Protein AF-A0A349B5B2-F1 (afdb_monomer_lite)

Radius of gyration: 25.9 Å; chains: 1; bounding box: 56×64×66 Å

Foldseek 3Di:
DQDCLQVVQLVVLCVVVPDDDDDPHPPDDLVRQVVVCVVVVNQAAEDEDADLVVLVVVLVSLLVCVVVVNQQHAYEYEYDNDDLLCFQPVSLVRHPHQTHYDDHSVSVNVVVVVSVCCVVVVDPDDPCHRNHRPDPPPPHPPPPPPPPVVVVPPQPFDLAQPVADDDDFDDDPDADKDKDWQDQLVVCLVVDPLCCCVCPSVNDDFDFAQDPPRDHTHTHDPVRSSVVCVVVVVVVSVVCRVVVVDIDMDMDGKFFWADDRLKIFTAPHFVNPHTPDIGGWDFDSDPSRDGPRNNGHHPDPDTGGID

Sequence (307 aa):
DVHDIGKNLVDIILTNNGYEVHNLGIKVPVSDMIAKAQEIGAHAIGMSGLLVKSTLIMRDNLEELNQRELSDLPVILGGAALTRSYVERDLREVYDGRLFYGRDAFEGLRTMDRLRAVRAGEEADDPDWGTVPSESTVRARAGIAERDTSADADLELPDRSPEVTDVDVPTPPFWGSQVVKGIAIDDIAGYINETALFRNQWQFRPETRPGAGGADGTKETDAEFKDRIRPQLRSQLAEAKAAGLLQPAVVYGYFPANKDGDALVIWTDETATEERVRFPFPRQREAPFLCVADFFRPVGPTPAETV

pLDDT: mean 87.45, std 13.73, range [37.44, 98.06]

Structure (mmCIF, N/CA/C/O backbone):
data_AF-A0A349B5B2-F1
#
_entry.id   AF-A0A349B5B2-F1
#
loop_
_atom_site.group_PDB
_atom_site.id
_atom_site.type_symbol
_atom_site.label_atom_id
_atom_site.label_alt_id
_atom_site.label_comp_id
_atom_site.label_asym_id
_atom_site.label_entity_id
_atom_site.label_seq_id
_atom_site.pdbx_PDB_ins_code
_atom_site.Cartn_x
_atom_site.Cartn_y
_atom_site.Cartn_z
_atom_site.occupancy
_atom_site.B_iso_or_equiv
_atom_site.auth_seq_id
_atom_site.auth_comp_id
_atom_site.auth_asym_id
_atom_site.auth_atom_id
_atom_site.pdbx_PDB_model_num
ATOM 1 N N . ASP A 1 1 ? -0.899 -8.004 -5.020 1.00 82.31 1 ASP A N 1
ATOM 2 C CA . ASP A 1 1 ? -1.642 -6.827 -4.511 1.00 82.31 1 ASP A CA 1
ATOM 3 C C . ASP A 1 1 ? -2.918 -6.610 -5.336 1.00 82.31 1 ASP A C 1
ATOM 5 O O . ASP A 1 1 ? -3.013 -7.210 -6.402 1.00 82.31 1 ASP A O 1
ATOM 9 N N . VAL A 1 2 ? -3.895 -5.835 -4.847 1.00 82.69 2 VAL A N 1
ATOM 10 C CA . VAL A 1 2 ? -5.139 -5.480 -5.582 1.00 82.69 2 VAL A CA 1
ATOM 11 C C . VAL A 1 2 ? -5.058 -4.143 -6.308 1.00 82.69 2 VAL A C 1
ATOM 13 O O . VAL A 1 2 ? -5.931 -3.825 -7.104 1.00 82.69 2 VAL A O 1
ATOM 16 N N . HIS A 1 3 ? -4.032 -3.354 -6.015 1.00 84.00 3 HIS A N 1
ATOM 17 C CA . HIS A 1 3 ? -3.864 -2.022 -6.572 1.00 84.00 3 HIS A CA 1
ATOM 18 C C . HIS A 1 3 ? -3.044 -2.081 -7.859 1.00 84.00 3 HIS A C 1
ATOM 20 O O . HIS A 1 3 ? -2.012 -2.750 -7.904 1.00 84.00 3 HIS A O 1
ATOM 26 N N . ASP A 1 4 ? -3.478 -1.355 -8.887 1.00 87.44 4 ASP A N 1
ATOM 27 C CA . ASP A 1 4 ? -2.868 -1.405 -10.218 1.00 87.44 4 ASP A CA 1
ATOM 28 C C . ASP A 1 4 ? -2.704 -0.050 -10.913 1.00 87.44 4 ASP A C 1
ATOM 30 O O . ASP A 1 4 ? -2.123 -0.017 -11.992 1.00 87.44 4 ASP A O 1
ATOM 34 N N . ILE A 1 5 ? -3.126 1.065 -10.306 1.00 86.50 5 ILE A N 1
ATOM 35 C CA . ILE A 1 5 ? -3.020 2.405 -10.918 1.00 86.50 5 ILE A CA 1
ATOM 36 C C . ILE A 1 5 ? -1.584 2.687 -11.386 1.00 86.50 5 ILE A C 1
ATOM 38 O O . ILE A 1 5 ? -1.357 3.028 -12.545 1.00 86.50 5 ILE A O 1
ATOM 42 N N . GLY A 1 6 ? -0.599 2.485 -10.503 1.00 86.56 6 GLY A N 1
ATOM 43 C CA . GLY A 1 6 ? 0.813 2.681 -10.841 1.00 86.56 6 GLY A CA 1
ATOM 44 C C . GLY A 1 6 ? 1.307 1.712 -11.919 1.00 86.56 6 GLY A C 1
ATOM 45 O O . GLY A 1 6 ? 2.010 2.125 -12.834 1.00 86.56 6 GLY A O 1
ATOM 46 N N . LYS A 1 7 ? 0.890 0.441 -11.856 1.00 91.56 7 LYS A N 1
ATOM 47 C CA . LYS A 1 7 ? 1.236 -0.587 -12.850 1.00 91.56 7 LYS A CA 1
ATOM 48 C C . LYS A 1 7 ? 0.684 -0.241 -14.236 1.00 91.56 7 LYS A C 1
ATOM 50 O O . LYS A 1 7 ? 1.407 -0.359 -15.215 1.00 91.56 7 LYS A O 1
ATOM 55 N N . ASN A 1 8 ? -0.563 0.215 -14.317 1.00 89.69 8 ASN A N 1
ATOM 56 C CA . ASN A 1 8 ? -1.201 0.575 -15.583 1.00 89.69 8 ASN A CA 1
ATOM 57 C C . ASN A 1 8 ? -0.568 1.839 -16.183 1.00 89.69 8 ASN A C 1
ATOM 59 O O . ASN A 1 8 ? -0.438 1.940 -17.398 1.00 89.69 8 ASN A O 1
ATOM 63 N N . LEU A 1 9 ? -0.102 2.778 -15.352 1.00 91.00 9 LEU A N 1
ATOM 64 C CA . LEU A 1 9 ? 0.692 3.906 -15.841 1.00 91.00 9 LEU A CA 1
ATOM 65 C C . LEU A 1 9 ? 2.031 3.440 -16.438 1.00 91.00 9 LEU A C 1
ATOM 67 O O . LEU A 1 9 ? 2.406 3.910 -17.506 1.00 91.00 9 LEU A O 1
ATOM 71 N N . VAL A 1 10 ? 2.737 2.515 -15.778 1.00 93.38 10 VAL A N 1
ATOM 72 C CA . VAL A 1 10 ? 3.986 1.931 -16.306 1.00 93.38 10 VAL A CA 1
ATOM 73 C C . VAL A 1 10 ? 3.739 1.221 -17.636 1.00 93.38 10 VAL A C 1
ATOM 75 O O . VAL A 1 10 ? 4.485 1.448 -18.581 1.00 93.38 10 VAL A O 1
ATOM 78 N N . ASP A 1 11 ? 2.676 0.423 -17.721 1.00 94.62 11 ASP A N 1
ATOM 79 C CA . ASP A 1 11 ? 2.243 -0.264 -18.941 1.00 94.62 11 ASP A CA 1
ATOM 80 C C . ASP A 1 11 ? 2.037 0.719 -20.106 1.00 94.62 11 ASP A C 1
ATOM 82 O O . ASP A 1 11 ? 2.694 0.602 -21.140 1.00 94.62 11 ASP A O 1
ATOM 86 N N . ILE A 1 12 ? 1.230 1.768 -19.906 1.00 92.00 12 ILE A N 1
ATOM 87 C CA . ILE A 1 12 ? 0.987 2.801 -20.927 1.00 92.00 12 ILE A CA 1
ATOM 88 C C . ILE A 1 12 ? 2.296 3.470 -21.367 1.00 92.00 12 ILE A C 1
ATOM 90 O O . ILE A 1 12 ? 2.511 3.693 -22.558 1.00 92.00 12 ILE A O 1
ATOM 94 N N . ILE A 1 13 ? 3.175 3.808 -20.419 1.00 92.62 13 ILE A N 1
ATOM 95 C CA . ILE A 1 13 ? 4.443 4.476 -20.724 1.00 92.62 13 ILE A CA 1
ATOM 96 C C . ILE A 1 13 ? 5.376 3.556 -21.515 1.00 92.62 13 ILE A C 1
ATOM 98 O O . ILE A 1 13 ? 5.912 3.994 -22.530 1.00 92.62 13 ILE A O 1
ATOM 102 N N . LEU A 1 14 ? 5.559 2.302 -21.103 1.00 95.50 14 LEU A N 1
ATOM 103 C CA . LEU A 1 14 ? 6.416 1.349 -21.811 1.00 95.50 14 LEU A CA 1
ATOM 104 C C . LEU A 1 14 ? 5.862 1.032 -23.207 1.00 95.50 14 LEU A C 1
ATOM 106 O O . LEU A 1 14 ? 6.598 1.125 -24.188 1.00 95.50 14 LEU A O 1
ATOM 110 N N . THR A 1 15 ? 4.561 0.764 -23.319 1.00 95.00 15 THR A N 1
ATOM 111 C CA . THR A 1 15 ? 3.905 0.483 -24.605 1.00 95.00 15 THR A CA 1
ATOM 112 C C . THR A 1 15 ? 4.056 1.652 -25.584 1.00 95.00 15 THR A C 1
ATOM 114 O O . THR A 1 15 ? 4.424 1.455 -26.743 1.00 95.00 15 THR A O 1
ATOM 117 N N . ASN A 1 16 ? 3.886 2.895 -25.119 1.00 94.19 16 ASN A N 1
ATOM 118 C CA . ASN A 1 16 ? 4.090 4.088 -25.952 1.00 94.19 16 ASN A CA 1
ATOM 119 C C . ASN A 1 16 ? 5.549 4.296 -26.396 1.00 94.19 16 ASN A C 1
ATOM 121 O O . ASN A 1 16 ? 5.786 5.023 -27.359 1.00 94.19 16 ASN A O 1
ATOM 125 N N . ASN A 1 17 ? 6.516 3.677 -25.716 1.00 95.38 17 ASN A N 1
ATOM 126 C CA . ASN A 1 17 ? 7.938 3.735 -26.062 1.00 95.38 17 ASN A CA 1
ATOM 127 C C . ASN A 1 17 ? 8.419 2.476 -26.809 1.00 95.38 17 ASN A C 1
ATOM 129 O O . ASN A 1 17 ? 9.618 2.244 -26.923 1.00 95.38 17 ASN A O 1
ATOM 133 N N . GLY A 1 18 ? 7.495 1.683 -27.364 1.00 94.50 18 GLY A N 1
ATOM 134 C CA . GLY A 1 18 ? 7.821 0.573 -28.263 1.00 94.50 18 GLY A CA 1
ATOM 135 C C . GLY A 1 18 ? 8.134 -0.753 -27.569 1.00 94.50 18 GLY A C 1
ATOM 136 O O . GLY A 1 18 ? 8.628 -1.668 -28.227 1.00 94.50 18 GLY A O 1
ATOM 137 N N . TYR A 1 19 ? 7.841 -0.878 -26.273 1.00 97.38 19 TYR A N 1
ATOM 138 C CA . TYR A 1 19 ? 7.900 -2.157 -25.567 1.00 97.38 19 TYR A CA 1
ATOM 139 C C . TYR A 1 19 ? 6.595 -2.936 -25.735 1.00 97.38 19 TYR A C 1
ATOM 141 O O . TYR A 1 19 ? 5.509 -2.362 -25.723 1.00 97.38 19 TYR A O 1
ATOM 149 N N . GLU A 1 20 ? 6.692 -4.259 -25.826 1.00 97.31 20 GLU A N 1
ATOM 150 C CA . GLU A 1 20 ? 5.538 -5.143 -25.675 1.00 97.31 20 GLU A CA 1
ATOM 151 C C . GLU A 1 20 ? 5.338 -5.452 -24.187 1.00 97.31 20 GLU A C 1
ATOM 153 O O . GLU A 1 20 ? 6.222 -6.012 -23.533 1.00 97.31 20 GLU A O 1
ATOM 158 N N . VAL A 1 21 ? 4.190 -5.053 -23.634 1.00 96.81 21 VAL A N 1
ATOM 159 C CA . VAL A 1 21 ? 3.869 -5.238 -22.215 1.00 96.81 21 VAL A CA 1
ATOM 160 C C . VAL A 1 21 ? 2.740 -6.252 -22.063 1.00 96.81 21 VAL A C 1
ATOM 162 O O . VAL A 1 21 ? 1.611 -6.026 -22.493 1.00 96.81 21 VAL A O 1
ATOM 165 N N . HIS A 1 22 ? 3.023 -7.363 -21.381 1.00 96.88 22 HIS A N 1
ATOM 166 C CA . HIS A 1 22 ? 2.006 -8.346 -21.005 1.00 96.88 22 HIS A CA 1
ATOM 167 C C . HIS A 1 22 ? 1.537 -8.103 -19.572 1.00 96.88 22 HIS A C 1
ATOM 169 O O . HIS A 1 22 ? 2.124 -8.581 -18.601 1.00 96.88 22 HIS A O 1
ATOM 175 N N . ASN A 1 23 ? 0.454 -7.344 -19.436 1.00 95.38 23 ASN A N 1
ATOM 176 C CA . ASN A 1 23 ? -0.124 -7.013 -18.143 1.00 95.38 23 ASN A CA 1
ATOM 177 C C . ASN A 1 23 ? -0.975 -8.175 -17.596 1.00 95.38 23 ASN A C 1
ATOM 179 O O . ASN A 1 23 ? -2.090 -8.417 -18.052 1.00 95.38 23 ASN A O 1
ATOM 183 N N . LEU A 1 24 ? -0.457 -8.876 -16.583 1.00 94.81 24 LEU A N 1
ATOM 184 C CA . LEU A 1 24 ? -1.118 -10.030 -15.955 1.00 94.81 24 LEU A CA 1
ATOM 185 C C . LEU A 1 24 ? -2.239 -9.663 -14.964 1.00 94.81 24 LEU A C 1
ATOM 187 O O . LEU A 1 24 ? -2.899 -10.545 -14.419 1.00 94.81 24 LEU A O 1
ATOM 191 N N . GLY A 1 25 ? -2.476 -8.371 -14.722 1.00 92.69 25 GLY A N 1
ATOM 192 C CA . GLY A 1 25 ? -3.516 -7.900 -13.809 1.00 92.69 25 GLY A CA 1
ATOM 193 C C . GLY A 1 25 ? -3.073 -7.836 -12.344 1.00 92.69 25 GLY A C 1
ATOM 194 O O . GLY A 1 25 ? -1.944 -7.455 -12.033 1.00 92.69 25 GLY A O 1
ATOM 195 N N . ILE A 1 26 ? -4.000 -8.125 -11.430 1.00 92.88 26 ILE A N 1
ATOM 196 C CA . ILE A 1 26 ? -3.819 -8.025 -9.973 1.00 92.88 26 ILE A CA 1
ATOM 197 C C . ILE A 1 26 ? -3.933 -9.397 -9.318 1.00 92.88 26 ILE A C 1
ATOM 199 O O . ILE A 1 26 ? -4.539 -10.303 -9.878 1.00 92.88 26 ILE A O 1
ATOM 203 N N . LYS A 1 27 ? -3.398 -9.539 -8.098 1.00 90.25 27 LYS A N 1
ATOM 204 C CA . LYS A 1 27 ? -3.404 -10.811 -7.344 1.00 90.25 27 LYS A CA 1
ATOM 205 C C . LYS A 1 27 ? -2.868 -12.007 -8.156 1.00 90.25 27 LYS A C 1
ATOM 207 O O . LYS A 1 27 ? -3.386 -13.111 -8.043 1.00 90.25 27 LYS A O 1
ATOM 212 N N . VAL A 1 28 ? -1.821 -11.776 -8.944 1.00 92.75 28 VAL A N 1
ATOM 213 C CA . VAL A 1 28 ? -1.199 -12.804 -9.785 1.00 92.75 28 VAL A CA 1
ATOM 214 C C . VAL A 1 28 ? -0.217 -13.642 -8.950 1.00 92.75 28 VAL A C 1
ATOM 216 O O . VAL A 1 28 ? 0.666 -13.054 -8.317 1.00 92.75 28 VAL A O 1
ATOM 219 N N . PRO A 1 29 ? -0.353 -14.981 -8.915 1.00 93.50 29 PRO A N 1
ATOM 220 C CA . PRO A 1 29 ? 0.633 -15.878 -8.314 1.00 93.50 29 PRO A CA 1
ATOM 221 C C . PRO A 1 29 ? 1.975 -15.859 -9.056 1.00 93.50 29 PRO A C 1
ATOM 223 O O . PRO A 1 29 ? 2.023 -15.674 -10.272 1.00 93.50 29 PRO A O 1
ATOM 226 N N . VAL A 1 30 ? 3.075 -16.119 -8.346 1.00 94.75 30 VAL A N 1
ATOM 227 C CA . VAL A 1 30 ? 4.420 -16.159 -8.951 1.00 94.75 30 VAL A CA 1
ATOM 228 C C . VAL A 1 30 ? 4.578 -17.254 -9.999 1.00 94.75 30 VAL A C 1
ATOM 230 O O . VAL A 1 30 ? 5.201 -17.019 -11.031 1.00 94.75 30 VAL A O 1
ATOM 233 N N . SER A 1 31 ? 3.924 -18.403 -9.806 1.00 94.38 31 SER A N 1
ATOM 234 C CA . SER A 1 31 ? 3.881 -19.486 -10.793 1.00 94.38 31 SER A CA 1
ATOM 235 C C . SER A 1 31 ? 3.361 -19.018 -12.147 1.00 94.38 31 SER A C 1
ATOM 237 O O . SER A 1 31 ? 3.909 -19.403 -13.175 1.00 94.38 31 SER A O 1
ATOM 239 N N . ASP A 1 32 ? 2.334 -18.171 -12.142 1.00 95.81 32 ASP A N 1
ATOM 240 C CA . ASP A 1 32 ? 1.655 -17.709 -13.350 1.00 95.81 32 ASP A CA 1
ATOM 241 C C . ASP A 1 32 ? 2.483 -16.619 -14.035 1.00 95.81 32 ASP A C 1
ATOM 243 O O . ASP A 1 32 ? 2.589 -16.595 -15.261 1.00 95.81 32 ASP A O 1
ATOM 247 N N . MET A 1 33 ? 3.134 -15.758 -13.240 1.00 95.81 33 MET A N 1
ATOM 248 C CA . MET A 1 33 ? 4.103 -14.780 -13.742 1.00 95.81 33 MET A CA 1
ATOM 249 C C . MET A 1 33 ? 5.272 -15.475 -14.442 1.00 95.81 33 MET A C 1
ATOM 251 O O . MET A 1 33 ? 5.612 -15.112 -15.566 1.00 95.81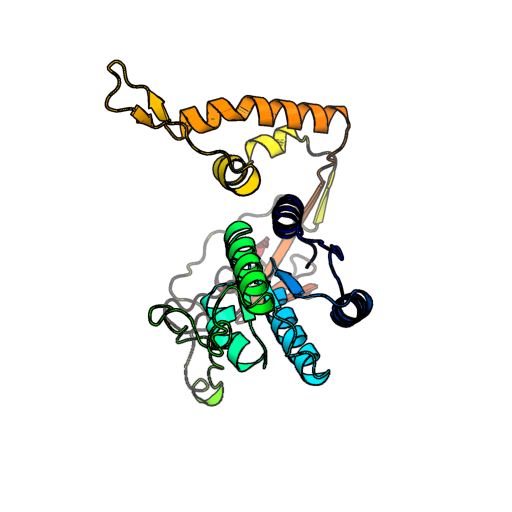 33 MET A O 1
ATOM 255 N N . ILE A 1 34 ? 5.839 -16.506 -13.810 1.00 96.06 34 ILE A N 1
ATOM 256 C CA . ILE A 1 34 ? 6.939 -17.304 -14.360 1.00 96.06 34 ILE A CA 1
ATOM 257 C C . ILE A 1 34 ? 6.497 -18.043 -15.620 1.00 96.06 34 ILE A C 1
ATOM 259 O O . ILE A 1 34 ? 7.162 -17.943 -16.649 1.00 96.06 34 ILE A O 1
ATOM 263 N N . ALA A 1 35 ? 5.362 -18.745 -15.560 1.00 96.25 35 ALA A N 1
ATOM 264 C CA . ALA A 1 35 ? 4.837 -19.487 -16.698 1.00 96.25 35 ALA A CA 1
ATOM 265 C C . ALA A 1 35 ? 4.630 -18.563 -17.900 1.00 96.25 35 ALA A C 1
ATOM 267 O O . ALA A 1 35 ? 5.065 -18.890 -19.004 1.00 96.25 35 ALA A O 1
ATOM 268 N N . LYS A 1 36 ? 4.045 -17.375 -17.681 1.00 97.31 36 LYS A N 1
ATOM 269 C CA . LYS A 1 36 ? 3.872 -16.412 -18.765 1.00 97.31 36 LYS A CA 1
ATOM 270 C C . LYS A 1 36 ? 5.204 -15.879 -19.274 1.00 97.31 36 LYS A C 1
ATOM 272 O O . LYS A 1 36 ? 5.375 -15.803 -20.485 1.00 97.31 36 LYS A O 1
ATOM 277 N N . ALA A 1 37 ? 6.132 -15.523 -18.385 1.00 97.06 37 ALA A N 1
ATOM 278 C CA . ALA A 1 37 ? 7.446 -15.008 -18.764 1.00 97.06 37 ALA A CA 1
ATOM 279 C C . ALA A 1 37 ? 8.215 -16.002 -19.648 1.00 97.06 37 ALA A C 1
ATOM 281 O O . ALA A 1 37 ? 8.811 -15.600 -20.644 1.00 97.06 37 ALA A O 1
ATOM 282 N N . GLN A 1 38 ? 8.144 -17.295 -19.331 1.00 96.06 38 GLN A N 1
ATOM 283 C CA . GLN A 1 38 ? 8.744 -18.357 -20.138 1.00 96.06 38 GLN A CA 1
ATOM 284 C C . GLN A 1 38 ? 8.008 -18.566 -21.468 1.00 96.06 38 GLN A C 1
ATOM 286 O O . GLN A 1 38 ? 8.660 -18.688 -22.502 1.00 96.06 38 GLN A O 1
ATOM 291 N N . GLU A 1 39 ? 6.669 -18.568 -21.461 1.00 97.06 39 GLU A N 1
ATOM 292 C CA . GLU A 1 39 ? 5.835 -18.725 -22.666 1.00 97.06 39 GLU A CA 1
ATOM 293 C C . GLU A 1 39 ? 6.173 -17.681 -23.740 1.00 97.06 39 GLU A C 1
ATOM 295 O O . GLU A 1 39 ? 6.274 -18.017 -24.919 1.00 97.06 39 GLU A O 1
ATOM 300 N N . ILE A 1 40 ? 6.356 -16.423 -23.334 1.00 96.31 40 ILE A N 1
ATOM 301 C CA . ILE A 1 40 ? 6.594 -15.299 -24.253 1.00 96.31 40 ILE A CA 1
ATOM 302 C C . ILE A 1 40 ? 8.080 -14.985 -24.463 1.00 96.31 40 ILE A C 1
ATOM 304 O O . ILE A 1 40 ? 8.404 -14.099 -25.249 1.00 96.31 40 ILE A O 1
ATOM 308 N N . GLY A 1 41 ? 8.986 -15.656 -23.743 1.00 95.94 41 GLY A N 1
ATOM 309 C CA . GLY A 1 41 ? 10.411 -15.314 -23.742 1.00 95.94 41 GLY A CA 1
ATOM 310 C C . GLY A 1 41 ? 10.677 -13.889 -23.243 1.00 95.94 41 GLY A C 1
ATOM 311 O O . GLY A 1 41 ? 11.398 -13.128 -23.889 1.00 95.94 41 GLY A O 1
ATOM 312 N N . ALA A 1 42 ? 10.059 -13.510 -22.120 1.00 96.81 42 ALA A N 1
ATOM 313 C CA . ALA A 1 42 ? 10.115 -12.157 -21.578 1.00 96.81 42 ALA A CA 1
ATOM 314 C C . ALA A 1 42 ? 11.556 -11.681 -21.349 1.00 96.81 42 ALA A C 1
ATOM 316 O O . ALA A 1 42 ? 12.428 -12.436 -20.930 1.00 96.81 42 ALA A O 1
ATOM 317 N N . HIS A 1 43 ? 11.795 -10.391 -21.585 1.00 96.56 43 HIS A N 1
ATOM 318 C CA . HIS A 1 43 ? 13.113 -9.775 -21.402 1.00 96.56 43 HIS A CA 1
ATOM 319 C C . HIS A 1 43 ? 13.332 -9.183 -20.008 1.00 96.56 43 HIS A C 1
ATOM 321 O O . HIS A 1 43 ? 14.467 -8.885 -19.654 1.00 96.56 43 HIS A O 1
ATOM 327 N N . ALA A 1 44 ? 12.256 -8.969 -19.256 1.00 97.19 44 ALA A N 1
ATOM 328 C CA . ALA A 1 44 ? 12.271 -8.504 -17.878 1.00 97.19 44 ALA A CA 1
ATOM 329 C C . ALA A 1 44 ? 10.922 -8.824 -17.220 1.00 97.19 44 ALA A C 1
ATOM 331 O O . ALA A 1 44 ? 9.902 -8.930 -17.907 1.00 97.19 44 ALA A O 1
ATOM 332 N N . ILE A 1 45 ? 10.906 -8.925 -15.891 1.00 97.69 45 ILE A N 1
ATOM 333 C CA . ILE A 1 45 ? 9.683 -9.062 -15.091 1.00 97.69 45 ILE A CA 1
ATOM 334 C C . ILE A 1 45 ? 9.492 -7.800 -14.246 1.00 97.69 45 ILE A C 1
ATOM 336 O O . ILE A 1 45 ? 10.380 -7.396 -13.499 1.00 97.69 45 ILE A O 1
ATOM 340 N N . GLY A 1 46 ? 8.312 -7.186 -14.336 1.00 96.62 46 GLY A N 1
ATOM 341 C CA . GLY A 1 46 ? 7.911 -6.067 -13.482 1.00 96.62 46 GLY A CA 1
ATOM 342 C C . GLY A 1 46 ? 6.928 -6.508 -12.398 1.00 96.62 46 GLY A C 1
ATOM 343 O O . GLY A 1 46 ? 5.915 -7.131 -12.710 1.00 96.62 46 GLY A O 1
ATOM 344 N N . MET A 1 47 ? 7.173 -6.143 -11.137 1.00 95.75 47 MET A N 1
ATOM 345 C CA . MET A 1 47 ? 6.239 -6.388 -10.028 1.00 95.75 47 MET A CA 1
ATOM 346 C C . MET A 1 47 ? 5.899 -5.094 -9.283 1.00 95.75 47 MET A C 1
ATOM 348 O O . MET A 1 47 ? 6.759 -4.247 -9.037 1.00 95.75 47 MET A O 1
ATOM 352 N N . SER A 1 48 ? 4.628 -4.950 -8.892 1.00 93.31 48 SER A N 1
ATOM 353 C CA . SER A 1 48 ? 4.119 -3.766 -8.190 1.00 93.31 48 SER A CA 1
ATOM 354 C C . SER A 1 48 ? 3.429 -4.115 -6.868 1.00 93.31 48 SER A C 1
ATOM 356 O O . SER A 1 48 ? 2.661 -5.077 -6.799 1.00 93.31 48 SER A O 1
ATOM 358 N N . GLY A 1 49 ? 3.700 -3.332 -5.817 1.00 90.00 49 GLY A N 1
ATOM 359 C CA . GLY A 1 49 ? 3.160 -3.537 -4.470 1.00 90.00 49 GLY A CA 1
ATOM 360 C C . GLY A 1 49 ? 2.797 -2.223 -3.775 1.00 90.00 49 GLY A C 1
ATOM 361 O O . GLY A 1 49 ? 3.578 -1.272 -3.768 1.00 90.00 49 GLY A O 1
ATOM 362 N N . LEU A 1 50 ? 1.604 -2.167 -3.178 1.00 87.62 50 LEU A N 1
ATOM 363 C CA . LEU A 1 50 ? 1.111 -1.027 -2.400 1.00 87.62 50 LEU A CA 1
ATOM 364 C C . LEU A 1 50 ? 1.158 -1.289 -0.891 1.00 87.62 50 LEU A C 1
ATOM 366 O O . LEU A 1 50 ? 1.424 -0.373 -0.118 1.00 87.62 50 LEU A O 1
ATOM 370 N N . LEU A 1 51 ? 0.885 -2.521 -0.462 1.00 86.94 51 LEU A N 1
ATOM 371 C CA . LEU A 1 51 ? 0.842 -2.877 0.956 1.00 86.94 51 LEU A CA 1
ATOM 372 C C . LEU A 1 51 ? 2.209 -3.336 1.467 1.00 86.94 51 LEU A C 1
ATOM 374 O O . LEU A 1 51 ? 2.940 -4.019 0.758 1.00 86.94 51 LEU A O 1
ATOM 378 N N . VAL A 1 52 ? 2.516 -3.057 2.737 1.00 83.12 52 VAL A N 1
ATOM 379 C CA . VAL A 1 52 ? 3.771 -3.509 3.372 1.00 83.12 52 VAL A CA 1
ATOM 380 C C . VAL A 1 52 ? 3.907 -5.035 3.324 1.00 83.12 52 VAL A C 1
ATOM 382 O O . VAL A 1 52 ? 4.977 -5.541 3.026 1.00 83.12 52 VAL A O 1
ATOM 385 N N . LYS A 1 53 ? 2.819 -5.801 3.500 1.00 83.19 53 LYS A N 1
ATOM 386 C CA . LYS A 1 53 ? 2.878 -7.268 3.336 1.00 83.19 53 LYS A CA 1
ATOM 387 C C . LYS A 1 53 ? 3.272 -7.706 1.919 1.00 83.19 53 LYS A C 1
ATOM 389 O O . LYS A 1 53 ? 3.840 -8.780 1.763 1.00 83.19 53 LYS A O 1
ATOM 394 N N . SER A 1 54 ? 2.999 -6.888 0.900 1.00 85.12 54 SER A N 1
ATOM 395 C CA . SER A 1 54 ? 3.378 -7.193 -0.483 1.00 85.12 54 SER A CA 1
ATOM 396 C C . SER A 1 54 ? 4.897 -7.188 -0.678 1.00 85.12 54 SER A C 1
ATOM 398 O O . SER A 1 54 ? 5.368 -7.845 -1.599 1.00 85.12 54 SER A O 1
ATOM 400 N N . THR A 1 55 ? 5.672 -6.507 0.176 1.00 87.88 55 THR A N 1
ATOM 401 C CA . THR A 1 55 ? 7.138 -6.482 0.056 1.00 87.88 55 THR A CA 1
ATOM 402 C C . THR A 1 55 ? 7.767 -7.824 0.428 1.00 87.88 55 THR A C 1
ATOM 404 O O . THR A 1 55 ? 8.700 -8.252 -0.241 1.00 87.88 55 THR A O 1
ATOM 407 N N . LEU A 1 56 ? 7.220 -8.521 1.432 1.00 88.81 56 LEU A N 1
ATOM 408 C CA . LEU A 1 56 ? 7.655 -9.876 1.795 1.00 88.81 56 LEU A CA 1
ATOM 409 C C . LEU A 1 56 ? 7.346 -10.870 0.675 1.00 88.81 56 LEU A C 1
ATOM 411 O O . LEU A 1 56 ? 8.221 -11.618 0.270 1.00 88.81 56 LEU A O 1
ATOM 415 N N . ILE A 1 57 ? 6.145 -10.791 0.094 1.00 91.00 57 ILE A N 1
ATOM 416 C CA . ILE A 1 57 ? 5.775 -11.630 -1.056 1.00 91.00 57 ILE A CA 1
ATOM 417 C C . ILE A 1 57 ? 6.729 -11.389 -2.234 1.00 91.00 57 ILE A C 1
ATOM 419 O O . ILE A 1 57 ? 7.088 -12.323 -2.935 1.00 91.00 57 ILE A O 1
ATOM 423 N N . MET A 1 58 ? 7.165 -10.147 -2.465 1.00 92.94 58 MET A N 1
ATOM 424 C CA . MET A 1 58 ? 8.147 -9.863 -3.516 1.00 92.94 58 MET A CA 1
ATOM 425 C C . MET A 1 58 ? 9.499 -10.513 -3.246 1.00 92.94 58 MET A C 1
ATOM 427 O O . MET A 1 58 ? 10.096 -11.005 -4.193 1.00 92.94 58 MET A O 1
ATOM 431 N N . ARG A 1 59 ? 9.964 -10.545 -1.992 1.00 94.62 59 ARG A N 1
ATOM 432 C CA . ARG A 1 59 ? 11.170 -11.297 -1.623 1.00 94.62 59 ARG A CA 1
ATOM 433 C C . ARG A 1 59 ? 10.994 -12.783 -1.933 1.00 94.62 59 ARG A C 1
ATOM 435 O O . ARG A 1 59 ? 11.814 -13.343 -2.647 1.00 94.62 59 ARG A O 1
ATOM 442 N N . ASP A 1 60 ? 9.897 -13.377 -1.473 1.00 95.19 60 ASP A N 1
ATOM 443 C CA . ASP A 1 60 ? 9.616 -14.799 -1.687 1.00 95.19 60 ASP A CA 1
ATOM 444 C C . ASP A 1 60 ? 9.505 -15.125 -3.199 1.00 95.19 60 ASP A C 1
ATOM 446 O O . ASP A 1 60 ? 9.949 -16.173 -3.659 1.00 95.19 60 ASP A O 1
ATOM 450 N N . ASN A 1 61 ? 8.991 -14.194 -4.016 1.00 96.69 61 ASN A N 1
ATOM 451 C CA . ASN A 1 61 ? 8.967 -14.342 -5.475 1.00 96.69 61 ASN A CA 1
ATOM 452 C C . ASN A 1 61 ? 10.372 -14.356 -6.103 1.00 96.69 61 ASN A C 1
ATOM 454 O O . ASN A 1 61 ? 10.574 -15.035 -7.107 1.00 96.69 61 ASN A O 1
ATOM 458 N N . LEU A 1 62 ? 11.319 -13.581 -5.564 1.00 97.62 62 LEU A N 1
ATOM 459 C CA . LEU A 1 62 ? 12.708 -13.576 -6.035 1.00 97.62 62 LEU A CA 1
ATOM 460 C C . LEU A 1 62 ? 13.405 -14.894 -5.683 1.00 97.62 62 LEU A C 1
ATOM 462 O O . LEU A 1 62 ? 14.094 -15.460 -6.528 1.00 97.62 62 LEU A O 1
ATOM 466 N N . GLU A 1 63 ? 13.174 -15.415 -4.476 1.00 97.06 63 GLU A N 1
ATOM 467 C CA . GLU A 1 63 ? 13.673 -16.733 -4.066 1.00 97.06 63 GLU A CA 1
ATOM 468 C C . GLU A 1 63 ? 13.132 -17.839 -4.980 1.00 97.06 63 GLU A C 1
ATOM 470 O O . GLU A 1 63 ? 13.887 -18.703 -5.417 1.00 97.06 63 GLU A O 1
ATOM 475 N N . GLU A 1 64 ? 11.844 -17.786 -5.328 1.00 96.50 64 GLU A N 1
ATOM 476 C CA . GLU A 1 64 ? 11.231 -18.728 -6.270 1.00 96.50 64 GLU A CA 1
ATOM 477 C C . GLU A 1 64 ? 11.865 -18.643 -7.670 1.00 96.50 64 GLU A C 1
ATOM 479 O O . GLU A 1 64 ? 12.077 -19.670 -8.315 1.00 96.50 64 GLU A O 1
ATOM 484 N N . LEU A 1 65 ? 12.199 -17.439 -8.153 1.00 97.50 65 LEU A N 1
ATOM 485 C CA . LEU A 1 65 ? 12.907 -17.272 -9.427 1.00 97.50 65 LEU A CA 1
ATOM 486 C C . LEU A 1 65 ? 14.302 -17.910 -9.382 1.00 97.50 65 LEU A C 1
ATOM 488 O O . LEU A 1 65 ? 14.657 -18.628 -10.318 1.00 97.50 65 LEU A O 1
ATOM 492 N N . ASN A 1 66 ? 15.059 -17.718 -8.298 1.00 97.12 66 ASN A N 1
ATOM 493 C CA . ASN A 1 66 ? 16.359 -18.375 -8.120 1.00 97.12 66 ASN A CA 1
ATOM 494 C C . ASN A 1 66 ? 16.221 -19.901 -8.067 1.00 97.12 66 ASN A C 1
ATOM 496 O O . ASN A 1 66 ? 16.960 -20.611 -8.742 1.00 97.12 66 ASN A O 1
ATOM 500 N N . GLN A 1 67 ? 15.244 -20.420 -7.311 1.00 96.12 67 GLN A N 1
ATOM 501 C CA . GLN A 1 67 ? 14.993 -21.863 -7.187 1.00 96.12 67 GLN A CA 1
ATOM 502 C C . GLN A 1 67 ? 14.674 -22.530 -8.529 1.00 96.12 67 GLN A C 1
ATOM 504 O O . GLN A 1 67 ? 14.918 -23.724 -8.699 1.00 96.12 67 GLN A O 1
ATOM 509 N N . ARG A 1 68 ? 14.132 -21.769 -9.484 1.00 94.94 68 ARG A N 1
ATOM 510 C CA . ARG A 1 68 ? 13.857 -22.230 -10.850 1.00 94.94 68 ARG A CA 1
ATOM 511 C C . ARG A 1 68 ? 14.962 -21.908 -11.852 1.00 94.94 68 ARG A C 1
ATOM 513 O O . ARG A 1 68 ? 14.739 -22.108 -13.043 1.00 94.94 68 ARG A O 1
ATOM 520 N N . GLU A 1 69 ? 16.108 -21.416 -11.385 1.00 96.25 69 GLU A N 1
ATOM 521 C CA . GLU A 1 69 ? 17.256 -21.043 -12.218 1.00 96.25 69 GLU A CA 1
ATOM 522 C C . GLU A 1 69 ? 16.894 -19.956 -13.252 1.00 96.25 69 GLU A C 1
ATOM 524 O O . GLU A 1 69 ? 17.343 -19.971 -14.394 1.00 96.25 69 GLU A O 1
ATOM 529 N N . LEU A 1 70 ? 16.037 -19.005 -12.856 1.00 95.62 70 LEU A N 1
ATOM 530 C CA . LEU A 1 70 ? 15.554 -17.904 -13.702 1.00 95.62 70 LEU A CA 1
ATOM 531 C C . LEU A 1 70 ? 16.200 -16.555 -13.371 1.00 95.62 70 LEU A C 1
ATOM 533 O O . LEU A 1 70 ? 15.679 -15.513 -13.770 1.00 95.62 70 LEU A O 1
ATOM 537 N N . SER A 1 71 ? 17.334 -16.561 -12.671 1.00 93.25 71 SER A N 1
ATOM 538 C CA . SER A 1 71 ? 18.072 -15.355 -12.279 1.00 93.25 71 SER A CA 1
ATOM 539 C C . SER A 1 71 ? 18.617 -14.548 -13.466 1.00 93.25 71 SER A C 1
ATOM 541 O O . SER A 1 71 ? 18.867 -13.351 -13.338 1.00 93.25 71 SER A O 1
ATOM 543 N N . ASP A 1 72 ? 18.703 -15.147 -14.656 1.00 93.06 72 ASP A N 1
ATOM 544 C CA . ASP A 1 72 ? 19.042 -14.433 -15.892 1.00 93.06 72 ASP A CA 1
ATOM 545 C C . ASP A 1 72 ? 17.993 -13.378 -16.288 1.00 93.06 72 ASP A C 1
ATOM 547 O O . ASP A 1 72 ? 18.293 -12.470 -17.067 1.00 93.06 72 ASP A O 1
ATOM 551 N N . LEU A 1 73 ? 16.758 -13.469 -15.773 1.00 96.12 73 LEU A N 1
ATOM 552 C CA . LEU A 1 73 ? 15.711 -12.485 -16.033 1.00 96.12 73 LEU A CA 1
ATOM 553 C C . LEU A 1 73 ? 15.905 -11.240 -15.154 1.00 96.12 73 LEU A C 1
ATOM 555 O O . LEU A 1 73 ? 15.814 -11.324 -13.930 1.00 96.12 73 LEU A O 1
ATOM 559 N N . PRO A 1 74 ? 16.085 -10.044 -15.733 1.00 97.00 74 PRO A N 1
ATOM 560 C CA . PRO A 1 74 ? 16.068 -8.811 -14.963 1.00 97.00 74 PRO A CA 1
ATOM 561 C C . PRO A 1 74 ? 14.701 -8.583 -14.310 1.00 97.00 74 PRO A C 1
ATOM 563 O O . PRO A 1 74 ? 13.657 -8.710 -14.959 1.00 97.00 74 PRO A O 1
ATOM 566 N N . VAL A 1 75 ? 14.702 -8.180 -13.041 1.00 98.06 75 VAL A N 1
ATOM 567 C CA . VAL A 1 75 ? 13.483 -7.873 -12.288 1.00 98.06 75 VAL A CA 1
ATOM 568 C C . VAL A 1 75 ? 13.437 -6.389 -11.932 1.00 98.06 75 VAL A C 1
ATOM 570 O O . VAL A 1 75 ? 14.403 -5.820 -11.425 1.00 98.06 75 VAL A O 1
ATOM 573 N N . ILE A 1 76 ? 12.289 -5.753 -12.169 1.00 97.62 76 ILE A N 1
ATOM 574 C CA . ILE A 1 76 ? 12.010 -4.370 -11.773 1.00 97.62 76 ILE A CA 1
ATOM 575 C C . ILE A 1 76 ? 10.905 -4.376 -10.715 1.00 97.62 76 ILE A C 1
ATOM 577 O O . ILE A 1 76 ? 9.771 -4.786 -10.968 1.00 97.62 76 ILE A O 1
ATOM 581 N N . LEU A 1 77 ? 11.232 -3.885 -9.524 1.00 96.75 77 LEU A N 1
ATOM 582 C CA . LEU A 1 77 ? 10.321 -3.777 -8.394 1.00 96.75 77 LEU A CA 1
ATOM 583 C C . LEU A 1 77 ? 9.903 -2.321 -8.168 1.00 96.75 77 LEU A C 1
ATOM 585 O O . LEU A 1 77 ? 10.747 -1.427 -8.082 1.00 96.75 77 LEU A O 1
ATOM 589 N N . GLY A 1 78 ? 8.602 -2.072 -8.018 1.00 93.62 78 GLY A N 1
ATOM 590 C CA . GLY A 1 78 ? 8.076 -0.734 -7.736 1.00 93.62 78 GLY A CA 1
ATOM 591 C C . GLY A 1 78 ? 6.749 -0.725 -6.976 1.00 93.62 78 GLY A C 1
ATOM 592 O O . GLY A 1 78 ? 6.189 -1.758 -6.612 1.00 93.62 78 GLY A O 1
ATOM 593 N N . GLY A 1 79 ? 6.208 0.470 -6.752 1.00 90.56 79 GLY A N 1
ATOM 594 C CA . GLY A 1 79 ? 4.969 0.681 -5.995 1.00 90.56 79 GLY A CA 1
ATOM 595 C C . GLY A 1 79 ? 5.205 1.269 -4.601 1.00 90.56 79 GLY A C 1
ATOM 596 O O . GLY A 1 79 ? 6.330 1.315 -4.113 1.00 90.56 79 GLY A O 1
ATOM 597 N N . ALA A 1 80 ? 4.139 1.777 -3.975 1.00 87.31 80 ALA A N 1
ATOM 598 C CA . ALA A 1 80 ? 4.256 2.675 -2.820 1.00 87.31 80 ALA A CA 1
ATOM 599 C C . ALA A 1 80 ? 4.837 2.026 -1.554 1.00 87.31 80 ALA A C 1
ATOM 601 O O . ALA A 1 80 ? 5.359 2.740 -0.702 1.00 87.31 80 ALA A O 1
ATOM 602 N N . ALA A 1 81 ? 4.744 0.699 -1.417 1.00 87.31 81 ALA A N 1
ATOM 603 C CA . ALA A 1 81 ? 5.341 -0.006 -0.283 1.00 87.31 81 ALA A CA 1
ATOM 604 C C . ALA A 1 81 ? 6.861 -0.161 -0.411 1.00 87.31 81 ALA A C 1
ATOM 606 O O . ALA A 1 81 ? 7.546 -0.371 0.591 1.00 87.31 81 ALA A O 1
ATOM 607 N N . LEU A 1 82 ? 7.386 -0.101 -1.637 1.00 90.56 82 LEU A N 1
ATOM 608 C CA . LEU A 1 82 ? 8.794 -0.332 -1.900 1.00 90.56 82 LEU A CA 1
ATOM 609 C C . LEU A 1 82 ? 9.606 0.948 -1.790 1.00 90.56 82 LEU A C 1
ATOM 611 O O . LEU A 1 82 ? 9.160 2.050 -2.095 1.00 90.56 82 LEU A O 1
ATOM 615 N N . THR A 1 83 ? 10.846 0.773 -1.354 1.00 90.38 83 THR A N 1
ATOM 616 C CA . THR A 1 83 ? 11.832 1.845 -1.267 1.00 90.38 83 THR A CA 1
ATOM 617 C C . THR A 1 83 ? 13.102 1.389 -1.960 1.00 90.38 83 THR A C 1
ATOM 619 O O . THR A 1 83 ? 13.407 0.195 -1.948 1.00 90.38 83 THR A O 1
ATOM 622 N N . ARG A 1 84 ? 13.881 2.336 -2.498 1.00 90.31 84 ARG A N 1
ATOM 623 C CA . ARG A 1 84 ? 15.180 2.031 -3.114 1.00 90.31 84 ARG A CA 1
ATOM 624 C C . ARG A 1 84 ? 16.081 1.231 -2.178 1.00 90.31 84 ARG A C 1
ATOM 626 O O . ARG A 1 84 ? 16.677 0.260 -2.608 1.00 90.31 84 ARG A O 1
ATOM 633 N N . SER A 1 85 ? 16.136 1.619 -0.901 1.00 88.94 85 SER A N 1
ATOM 634 C CA . SER A 1 85 ? 16.968 0.946 0.104 1.00 88.94 85 SER A CA 1
ATOM 635 C C . SER A 1 85 ? 16.595 -0.528 0.255 1.00 88.94 85 SER A C 1
ATOM 637 O O . SER A 1 85 ? 17.468 -1.377 0.152 1.00 88.94 85 SER A O 1
ATOM 639 N N . TYR A 1 86 ? 15.301 -0.829 0.387 1.00 90.69 86 TYR A N 1
ATOM 640 C CA . TYR A 1 86 ? 14.838 -2.210 0.516 1.00 90.69 86 TYR A CA 1
ATOM 641 C C . TYR A 1 86 ? 15.136 -3.052 -0.732 1.00 90.69 86 TYR A C 1
ATOM 643 O O . TYR A 1 86 ? 15.631 -4.166 -0.629 1.00 90.69 86 TYR A O 1
ATOM 651 N N . VAL A 1 87 ? 14.879 -2.511 -1.926 1.00 93.06 87 VAL A N 1
ATOM 652 C CA . VAL A 1 87 ? 15.104 -3.252 -3.176 1.00 93.06 87 VAL A CA 1
ATOM 653 C C . VAL A 1 87 ? 16.592 -3.423 -3.483 1.00 93.06 87 VAL A C 1
ATOM 655 O O . VAL A 1 87 ? 17.012 -4.507 -3.858 1.00 93.06 87 VAL A O 1
ATOM 658 N N . GLU A 1 88 ? 17.398 -2.372 -3.345 1.00 91.75 88 GLU A N 1
ATOM 659 C CA . GLU A 1 88 ? 18.799 -2.403 -3.774 1.00 91.75 88 GLU A CA 1
ATOM 660 C C . GLU A 1 88 ? 19.766 -2.963 -2.731 1.00 91.75 88 GLU A C 1
ATOM 662 O O . GLU A 1 88 ? 20.837 -3.411 -3.126 1.00 91.75 88 GLU A O 1
ATOM 667 N N . ARG A 1 89 ? 19.447 -2.905 -1.431 1.00 86.12 89 ARG A N 1
ATOM 668 C CA . ARG A 1 89 ? 20.288 -3.499 -0.379 1.00 86.12 89 ARG A CA 1
ATOM 669 C C . ARG A 1 89 ? 19.754 -4.866 0.015 1.00 86.12 89 ARG A C 1
ATOM 671 O O . ARG A 1 89 ? 20.402 -5.860 -0.267 1.00 86.12 89 ARG A O 1
ATOM 678 N N . ASP A 1 90 ? 18.553 -4.901 0.584 1.00 90.69 90 ASP A N 1
ATOM 679 C CA . ASP A 1 90 ? 18.037 -6.121 1.209 1.00 90.69 90 ASP A CA 1
ATOM 680 C C . ASP A 1 90 ? 17.701 -7.193 0.154 1.00 90.69 90 ASP A C 1
ATOM 682 O O . ASP A 1 90 ? 18.085 -8.347 0.287 1.00 90.69 90 ASP A O 1
ATOM 686 N N . LEU A 1 91 ? 17.016 -6.830 -0.937 1.00 94.44 91 LEU A N 1
ATOM 687 C CA . LEU A 1 91 ? 16.568 -7.821 -1.927 1.00 94.44 91 LEU A CA 1
ATOM 688 C C . LEU A 1 91 ? 17.633 -8.238 -2.952 1.00 94.44 91 LEU A C 1
ATOM 690 O O . LEU A 1 91 ? 17.475 -9.280 -3.586 1.00 94.44 91 LEU A O 1
ATOM 694 N N . ARG A 1 92 ? 18.720 -7.474 -3.110 1.00 94.06 92 ARG A N 1
ATOM 695 C CA . ARG A 1 92 ? 19.864 -7.896 -3.941 1.00 94.06 92 ARG A CA 1
ATOM 696 C C . ARG A 1 92 ? 20.729 -8.957 -3.274 1.00 94.06 92 ARG A C 1
ATOM 698 O O . ARG A 1 92 ? 21.425 -9.679 -3.967 1.00 94.06 92 ARG A O 1
ATOM 705 N N . GLU A 1 93 ? 20.658 -9.074 -1.951 1.00 92.50 93 GLU A N 1
ATOM 706 C CA . GLU A 1 93 ? 21.243 -10.205 -1.222 1.00 92.50 93 GLU A CA 1
ATOM 707 C C . GLU A 1 93 ? 20.421 -11.491 -1.404 1.00 92.50 93 GLU A C 1
ATOM 709 O O . GLU A 1 93 ? 20.902 -12.578 -1.100 1.00 92.50 93 GLU A O 1
ATOM 714 N N . VAL A 1 94 ? 19.183 -11.365 -1.895 1.00 94.88 94 VAL A N 1
ATOM 715 C CA . VAL A 1 94 ? 18.253 -12.480 -2.090 1.00 94.88 94 VAL A CA 1
ATOM 716 C C . VAL A 1 94 ? 18.219 -12.940 -3.542 1.00 94.88 94 VAL A C 1
ATOM 718 O O . VAL A 1 94 ? 18.224 -14.138 -3.778 1.00 94.88 94 VAL A O 1
ATOM 721 N N . TYR A 1 95 ? 18.146 -12.029 -4.517 1.00 97.38 95 TYR A N 1
ATOM 722 C CA . TYR A 1 95 ? 18.047 -12.385 -5.936 1.00 97.38 95 TYR A CA 1
ATOM 723 C C . TYR A 1 95 ? 19.420 -12.501 -6.598 1.00 97.38 95 TYR A C 1
ATOM 725 O O . TYR A 1 95 ? 20.197 -11.552 -6.544 1.00 97.38 95 TYR A O 1
ATOM 733 N N . ASP A 1 96 ? 19.679 -13.605 -7.303 1.00 95.62 96 ASP A N 1
ATOM 734 C CA . ASP A 1 96 ? 20.985 -13.842 -7.941 1.00 95.62 96 ASP A CA 1
ATOM 735 C C . ASP A 1 96 ? 21.167 -13.024 -9.238 1.00 95.62 96 ASP A C 1
ATOM 737 O O . ASP A 1 96 ? 22.270 -12.912 -9.775 1.00 95.62 96 ASP A O 1
ATOM 741 N N . GLY A 1 97 ? 20.072 -12.468 -9.763 1.00 94.88 97 GLY A N 1
ATOM 742 C CA . GLY A 1 97 ? 20.020 -11.721 -11.015 1.00 94.88 97 GLY A CA 1
ATOM 743 C C . GLY A 1 97 ? 20.050 -10.201 -10.868 1.00 94.88 97 GLY A C 1
ATOM 744 O O . GLY A 1 97 ? 20.182 -9.632 -9.784 1.00 94.88 97 GLY A O 1
ATOM 745 N N . ARG A 1 98 ? 19.843 -9.499 -11.989 1.00 96.50 98 ARG A N 1
ATOM 746 C CA . ARG A 1 98 ? 19.715 -8.032 -11.976 1.00 96.50 98 ARG A CA 1
ATOM 747 C C . ARG A 1 98 ? 18.385 -7.605 -11.369 1.00 96.50 98 ARG A C 1
ATOM 749 O O . ARG A 1 98 ? 17.324 -7.924 -11.903 1.00 96.50 98 ARG A O 1
ATOM 756 N N . LEU A 1 99 ? 18.454 -6.802 -10.311 1.00 97.44 99 LEU A N 1
ATOM 757 C CA . LEU A 1 99 ? 17.304 -6.252 -9.608 1.00 97.44 99 LEU A CA 1
ATOM 758 C C . LEU A 1 99 ? 17.329 -4.719 -9.604 1.00 97.44 99 LEU A C 1
ATOM 760 O O . LEU A 1 99 ? 18.299 -4.076 -9.182 1.00 97.44 99 LEU A O 1
ATOM 764 N N . PHE A 1 100 ? 16.221 -4.117 -10.026 1.00 96.38 100 PHE A N 1
ATOM 765 C CA . PHE A 1 100 ? 16.077 -2.669 -10.141 1.00 96.38 100 PHE A CA 1
ATOM 766 C C . PHE A 1 100 ? 14.888 -2.143 -9.346 1.00 96.38 100 PHE A C 1
ATOM 768 O O . PHE A 1 100 ? 13.817 -2.748 -9.317 1.00 96.38 100 PHE A O 1
ATOM 775 N N . TYR A 1 101 ? 15.061 -0.965 -8.748 1.00 95.62 101 TYR A N 1
ATOM 776 C CA . TYR A 1 101 ? 13.969 -0.208 -8.150 1.00 95.62 101 TYR A CA 1
ATOM 777 C C . TYR A 1 101 ? 13.406 0.802 -9.153 1.00 95.62 101 TYR A C 1
ATOM 779 O O . TYR A 1 101 ? 14.116 1.699 -9.600 1.00 95.62 101 TYR A O 1
ATOM 787 N N . GLY A 1 102 ? 12.117 0.690 -9.468 1.00 93.81 102 GLY A N 1
ATOM 788 C CA . GLY A 1 102 ? 11.388 1.681 -10.254 1.00 93.81 102 GLY A CA 1
ATOM 789 C C . GLY A 1 102 ? 10.613 2.632 -9.348 1.00 93.81 102 GLY A C 1
ATOM 790 O O . GLY A 1 102 ? 9.496 2.308 -8.937 1.00 93.81 102 GLY A O 1
ATOM 791 N N . ARG A 1 103 ? 11.164 3.820 -9.047 1.00 89.00 103 ARG A N 1
ATOM 792 C CA . ARG A 1 103 ? 10.455 4.840 -8.245 1.00 89.00 103 ARG A CA 1
ATOM 793 C C . ARG A 1 103 ? 9.189 5.341 -8.937 1.00 89.00 103 ARG A C 1
ATOM 795 O O . ARG A 1 103 ? 8.202 5.659 -8.279 1.00 89.00 103 ARG A O 1
ATOM 802 N N . ASP A 1 104 ? 9.254 5.467 -10.256 1.00 89.31 104 ASP A N 1
ATOM 803 C CA . ASP A 1 104 ? 8.193 5.962 -11.122 1.00 89.31 104 ASP A CA 1
ATOM 804 C C . ASP A 1 104 ? 8.308 5.319 -12.519 1.00 89.31 104 ASP A C 1
ATOM 806 O O . ASP A 1 104 ? 9.283 4.626 -12.823 1.00 89.31 104 ASP A O 1
ATOM 810 N N . ALA A 1 105 ? 7.300 5.527 -13.372 1.00 90.00 105 ALA A N 1
ATOM 811 C CA . ALA A 1 105 ? 7.257 4.922 -14.705 1.00 90.00 105 ALA A CA 1
ATOM 812 C C . ALA A 1 105 ? 8.417 5.358 -15.615 1.00 90.00 105 ALA A C 1
ATOM 814 O O . ALA A 1 105 ? 8.858 4.580 -16.457 1.00 90.00 105 ALA A O 1
ATOM 815 N N . PHE A 1 106 ? 8.943 6.572 -15.432 1.00 89.81 106 PHE A N 1
ATOM 816 C CA . PHE A 1 106 ? 10.056 7.072 -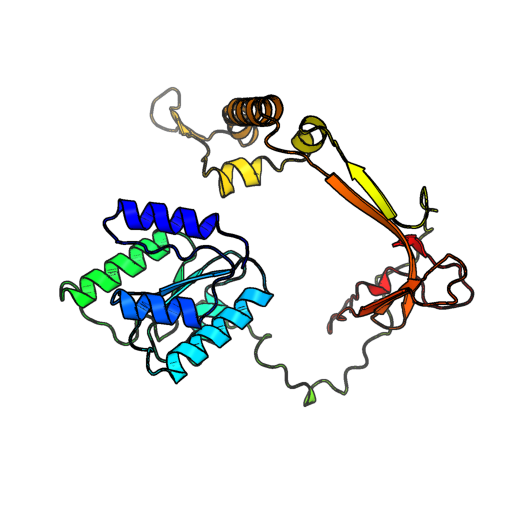16.236 1.00 89.81 106 PHE A CA 1
ATOM 817 C C . PHE A 1 106 ? 11.388 6.465 -15.813 1.00 89.81 106 PHE A C 1
ATOM 819 O O . PHE A 1 106 ? 12.247 6.235 -16.659 1.00 89.81 106 PHE A O 1
ATOM 826 N N . GLU A 1 107 ? 11.585 6.216 -14.520 1.00 92.00 107 GLU A N 1
ATOM 827 C CA . GLU A 1 107 ? 12.741 5.453 -14.061 1.00 92.00 107 GLU A CA 1
ATOM 828 C C . GLU A 1 107 ? 12.701 4.014 -14.587 1.00 92.00 107 GLU A C 1
ATOM 830 O O . GLU A 1 107 ? 13.695 3.558 -15.144 1.00 92.00 107 GLU A O 1
ATOM 835 N N . GLY A 1 108 ? 11.542 3.347 -14.513 1.00 93.62 108 GLY A N 1
ATOM 836 C CA . GLY A 1 108 ? 11.364 2.019 -15.109 1.00 93.62 108 GLY A CA 1
ATOM 837 C C . GLY A 1 108 ? 11.671 1.998 -16.612 1.00 93.62 108 GLY A C 1
ATOM 838 O O . GLY A 1 108 ? 12.389 1.115 -17.074 1.00 93.62 108 GLY A O 1
ATOM 839 N N . LEU A 1 109 ? 11.205 3.006 -17.360 1.00 95.06 109 LEU A N 1
ATOM 840 C CA . LEU A 1 109 ? 11.516 3.164 -18.784 1.00 95.06 109 LEU A CA 1
ATOM 841 C C . LEU A 1 109 ? 13.026 3.298 -19.036 1.00 95.06 109 LEU A C 1
ATOM 843 O O . LEU A 1 109 ? 13.564 2.573 -19.863 1.00 95.06 109 LEU A O 1
ATOM 847 N N . ARG A 1 110 ? 13.732 4.150 -18.280 1.00 94.75 110 ARG A N 1
ATOM 848 C CA . ARG A 1 110 ? 15.194 4.305 -18.419 1.00 94.75 110 ARG A CA 1
ATOM 849 C C . ARG A 1 110 ? 15.947 3.002 -18.151 1.00 94.75 110 ARG A C 1
ATOM 851 O O . ARG A 1 110 ? 16.924 2.712 -18.836 1.00 94.75 110 ARG A O 1
ATOM 858 N N . THR A 1 111 ? 15.508 2.222 -17.163 1.00 95.75 111 THR A N 1
ATOM 859 C CA . THR A 1 111 ? 16.077 0.896 -16.889 1.00 95.75 111 THR A CA 1
ATOM 860 C C . THR A 1 111 ? 15.869 -0.046 -18.072 1.00 95.75 111 THR A C 1
ATOM 862 O O . THR A 1 111 ? 16.815 -0.714 -18.484 1.00 95.75 111 THR A O 1
ATOM 865 N N . MET A 1 112 ? 14.664 -0.076 -18.646 1.00 97.25 112 MET A N 1
ATOM 866 C CA . MET A 1 112 ? 14.366 -0.899 -19.819 1.00 97.25 112 MET A CA 1
ATOM 867 C C . MET A 1 112 ? 15.180 -0.475 -21.049 1.00 97.25 112 MET A C 1
ATOM 869 O O . MET A 1 112 ? 15.738 -1.340 -21.724 1.00 97.25 112 MET A O 1
ATOM 873 N N . ASP A 1 113 ? 15.329 0.831 -21.293 1.00 96.69 113 ASP A N 1
ATOM 874 C CA . ASP A 1 113 ? 16.115 1.363 -22.416 1.00 96.69 113 ASP A CA 1
ATOM 875 C C . ASP A 1 113 ? 17.581 0.943 -22.319 1.00 96.69 113 ASP A C 1
ATOM 877 O O . ASP A 1 113 ? 18.180 0.515 -23.308 1.00 96.69 113 ASP A O 1
ATOM 881 N N . ARG A 1 114 ? 18.144 0.984 -21.108 1.00 95.62 114 ARG A N 1
ATOM 882 C CA . ARG A 1 114 ? 19.510 0.525 -20.857 1.00 95.62 114 ARG A CA 1
ATOM 883 C C . ARG A 1 114 ? 19.647 -0.992 -21.001 1.00 95.62 114 ARG A C 1
ATOM 885 O O . ARG A 1 114 ? 20.586 -1.449 -21.646 1.00 95.62 114 ARG A O 1
ATOM 892 N N . LEU A 1 115 ? 18.698 -1.783 -20.484 1.00 95.50 115 LEU A N 1
ATOM 893 C CA . LEU A 1 115 ? 18.674 -3.241 -20.694 1.00 95.50 115 LEU A CA 1
ATOM 894 C C . LEU A 1 115 ? 18.632 -3.593 -22.189 1.00 95.50 115 LEU A C 1
ATOM 896 O O . LEU A 1 115 ? 19.351 -4.488 -22.637 1.00 95.50 115 LEU A O 1
ATOM 900 N N . ARG A 1 116 ? 17.829 -2.864 -22.974 1.00 95.69 116 ARG A N 1
ATOM 901 C CA . ARG A 1 116 ? 17.778 -2.997 -24.435 1.00 95.69 116 ARG A CA 1
ATOM 902 C C . ARG A 1 116 ? 19.134 -2.674 -25.064 1.00 95.69 116 ARG A C 1
ATOM 904 O O . ARG A 1 116 ? 19.601 -3.460 -25.884 1.00 95.69 116 ARG A O 1
ATOM 911 N N . ALA A 1 117 ? 19.746 -1.543 -24.708 1.00 94.81 117 ALA A N 1
ATOM 912 C CA . ALA A 1 117 ? 21.018 -1.099 -25.282 1.00 94.81 117 ALA A CA 1
ATOM 913 C C . ALA A 1 117 ? 22.154 -2.098 -25.005 1.00 94.81 117 ALA A C 1
ATOM 915 O O . ALA A 1 117 ? 22.879 -2.476 -25.925 1.00 94.81 117 ALA A O 1
ATOM 916 N N . VAL A 1 118 ? 22.244 -2.602 -23.770 1.00 94.06 118 VAL A N 1
ATOM 917 C CA . VAL A 1 118 ? 23.184 -3.663 -23.377 1.00 94.06 118 VAL A CA 1
ATOM 918 C C . VAL A 1 118 ? 22.960 -4.927 -24.211 1.00 94.06 118 VAL A C 1
ATOM 920 O O . VAL A 1 118 ? 23.894 -5.452 -24.812 1.00 94.06 118 VAL A O 1
ATOM 923 N N . ARG A 1 119 ? 21.709 -5.391 -24.329 1.00 90.94 119 ARG A N 1
ATOM 924 C CA . ARG A 1 119 ? 21.373 -6.591 -25.115 1.00 90.94 119 ARG A CA 1
ATOM 925 C C . ARG A 1 119 ? 21.673 -6.430 -26.608 1.00 90.94 119 ARG A C 1
ATOM 927 O O . ARG A 1 119 ? 22.019 -7.406 -27.269 1.00 90.94 119 ARG A O 1
ATOM 934 N N . ALA A 1 120 ? 21.529 -5.221 -27.144 1.00 93.12 120 ALA A N 1
ATOM 935 C CA . ALA A 1 120 ? 21.852 -4.895 -28.530 1.00 93.12 120 ALA A CA 1
ATOM 936 C C . ALA A 1 120 ? 23.363 -4.698 -28.775 1.00 93.12 120 ALA A C 1
ATOM 938 O O . ALA A 1 120 ? 23.773 -4.563 -29.927 1.00 93.12 120 ALA A O 1
ATOM 939 N N . GLY A 1 121 ? 24.190 -4.674 -27.721 1.00 92.81 121 GLY A N 1
ATOM 940 C CA . GLY A 1 121 ? 25.616 -4.349 -27.805 1.00 92.81 121 GLY A CA 1
ATOM 941 C C . GLY A 1 121 ? 25.897 -2.870 -28.098 1.00 92.81 121 GLY A C 1
ATOM 942 O O . GLY A 1 121 ? 27.006 -2.523 -28.496 1.00 92.81 121 GLY A O 1
ATOM 943 N N . GLU A 1 122 ? 24.893 -2.003 -27.932 1.00 93.31 122 GLU A N 1
ATOM 944 C CA . GLU A 1 122 ? 24.998 -0.546 -28.090 1.00 93.31 122 GLU A CA 1
ATOM 945 C C . GLU A 1 122 ? 25.659 0.104 -26.858 1.00 93.31 122 GLU A C 1
ATOM 947 O O . GLU A 1 122 ? 26.267 1.169 -26.965 1.00 93.31 122 GLU A O 1
ATOM 952 N N . GLU A 1 123 ? 25.571 -0.552 -25.697 1.00 92.50 123 GLU A N 1
ATOM 953 C CA . GLU A 1 123 ? 26.187 -0.136 -24.437 1.00 92.50 123 GLU A CA 1
ATOM 954 C C . GLU A 1 123 ? 27.016 -1.283 -23.839 1.00 92.50 123 GLU A C 1
ATOM 956 O O . GLU A 1 123 ? 26.691 -2.457 -24.019 1.00 92.50 123 GLU A O 1
ATOM 961 N N . ALA A 1 124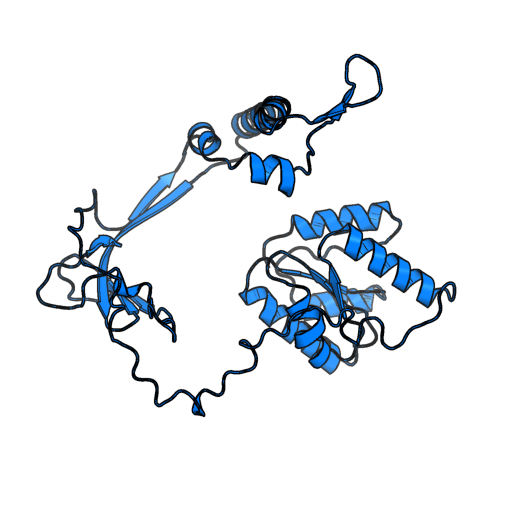 ? 28.103 -0.944 -23.138 1.00 89.56 124 ALA A N 1
ATOM 962 C CA . ALA A 1 124 ? 28.927 -1.931 -22.450 1.00 89.56 124 ALA A CA 1
ATOM 963 C C . ALA A 1 124 ? 28.137 -2.591 -21.315 1.00 89.56 124 ALA A C 1
ATOM 965 O O . ALA A 1 124 ? 27.479 -1.907 -20.528 1.00 89.56 124 ALA A O 1
ATOM 966 N N . ASP A 1 125 ? 28.236 -3.916 -21.226 1.00 92.12 125 ASP A N 1
ATOM 967 C CA . ASP A 1 125 ? 27.567 -4.648 -20.166 1.00 92.12 125 ASP A CA 1
ATOM 968 C C . ASP A 1 125 ? 28.349 -4.546 -18.851 1.00 92.12 125 ASP A C 1
ATOM 970 O O . ASP A 1 125 ? 29.445 -5.092 -18.719 1.00 92.12 125 ASP A O 1
ATOM 974 N N . ASP A 1 126 ? 27.787 -3.810 -17.897 1.00 91.38 126 ASP A N 1
ATOM 975 C CA . ASP A 1 126 ? 28.323 -3.657 -16.549 1.00 91.38 126 ASP A CA 1
ATOM 976 C C . ASP A 1 126 ? 27.746 -4.759 -15.639 1.00 91.38 126 ASP A C 1
ATOM 978 O O . ASP A 1 126 ? 26.541 -4.733 -15.359 1.00 91.38 126 ASP A O 1
ATOM 982 N N . PRO A 1 127 ? 28.561 -5.726 -15.172 1.00 86.31 127 PRO A N 1
ATOM 983 C CA . PRO A 1 127 ? 28.085 -6.833 -14.343 1.00 86.31 127 PRO A CA 1
ATOM 984 C C . PRO A 1 127 ? 27.600 -6.382 -12.959 1.00 86.31 127 PRO A C 1
ATOM 986 O O . PRO A 1 127 ? 26.783 -7.076 -12.350 1.00 86.31 127 PRO A O 1
ATOM 989 N N . ASP A 1 128 ? 28.052 -5.217 -12.484 1.00 90.19 128 ASP A N 1
ATOM 990 C CA . ASP A 1 128 ? 27.658 -4.661 -11.188 1.00 90.19 128 ASP A CA 1
ATOM 991 C C . ASP A 1 128 ? 26.316 -3.910 -11.286 1.00 90.19 128 ASP A C 1
ATOM 993 O O . ASP A 1 128 ? 25.640 -3.639 -10.282 1.00 90.19 128 ASP A O 1
ATOM 997 N N . TRP A 1 129 ? 25.881 -3.571 -12.505 1.00 92.69 129 TRP A N 1
ATOM 998 C CA . TRP A 1 129 ? 24.652 -2.821 -12.705 1.00 92.69 129 TRP A CA 1
ATOM 999 C C . TRP A 1 129 ? 23.414 -3.682 -12.441 1.00 92.69 129 TRP A C 1
ATOM 1001 O O . TRP A 1 129 ? 23.049 -4.573 -13.206 1.00 92.69 129 TRP A O 1
ATOM 1011 N N . GLY A 1 130 ? 22.710 -3.349 -11.358 1.00 89.81 130 GLY A N 1
ATOM 1012 C CA . GLY A 1 130 ? 21.523 -4.086 -10.923 1.00 89.81 130 GLY A CA 1
ATOM 1013 C C . GLY A 1 130 ? 21.817 -5.170 -9.890 1.00 89.81 130 GLY A C 1
ATOM 1014 O O . GLY A 1 130 ? 20.871 -5.712 -9.331 1.00 89.81 130 GLY A O 1
ATOM 1015 N N . THR A 1 131 ? 23.087 -5.436 -9.586 1.00 89.38 131 THR A N 1
ATOM 1016 C CA . THR A 1 131 ? 23.535 -6.436 -8.600 1.00 89.38 131 THR A CA 1
ATOM 1017 C C . THR A 1 131 ? 24.218 -5.769 -7.402 1.00 89.38 131 THR A C 1
ATOM 1019 O O . THR A 1 131 ? 24.046 -6.205 -6.267 1.00 89.38 131 THR A O 1
ATOM 1022 N N . VAL A 1 132 ? 24.879 -4.625 -7.610 1.00 85.50 132 VAL A N 1
ATOM 1023 C CA . VAL A 1 132 ? 25.517 -3.831 -6.550 1.00 85.50 132 VAL A CA 1
ATOM 1024 C C . VAL A 1 132 ? 24.710 -2.551 -6.263 1.00 85.50 132 VAL A C 1
ATOM 1026 O O . VAL A 1 132 ? 24.251 -1.890 -7.204 1.00 85.50 132 VAL A O 1
ATOM 1029 N N . PRO A 1 133 ? 24.484 -2.169 -4.983 1.00 77.75 133 PRO A N 1
ATOM 1030 C CA . PRO A 1 133 ? 23.833 -0.909 -4.598 1.00 77.75 133 PRO A CA 1
ATOM 1031 C C . PRO A 1 133 ? 24.397 0.305 -5.348 1.00 77.75 133 PRO A C 1
ATOM 1033 O O . PRO A 1 133 ? 25.595 0.573 -5.293 1.00 77.75 133 PRO A O 1
ATOM 1036 N N . SER A 1 134 ? 23.529 1.052 -6.038 1.00 66.75 134 SER A N 1
ATOM 1037 C CA . SER A 1 134 ? 23.951 2.107 -6.977 1.00 66.75 134 SER A CA 1
ATOM 1038 C C . SER A 1 134 ? 24.427 3.406 -6.308 1.00 66.75 134 SER A C 1
ATOM 1040 O O . SER A 1 134 ? 25.085 4.229 -6.941 1.00 66.75 134 SER A O 1
ATOM 1042 N N . GLU A 1 135 ? 24.144 3.593 -5.016 1.00 58.47 135 GLU A N 1
ATOM 1043 C CA . GLU A 1 135 ? 24.524 4.785 -4.254 1.00 58.47 135 GLU A CA 1
ATOM 1044 C C . GLU A 1 135 ? 25.161 4.423 -2.900 1.00 58.47 135 GLU A C 1
ATOM 1046 O O . GLU A 1 135 ? 24.565 3.725 -2.075 1.00 58.47 135 GLU A O 1
ATOM 1051 N N . SER A 1 136 ? 26.330 5.008 -2.604 1.00 49.69 136 SER A N 1
ATOM 1052 C CA . SER A 1 136 ? 26.973 4.955 -1.276 1.00 49.69 136 SER A CA 1
ATOM 1053 C C . SER A 1 136 ? 26.188 5.719 -0.194 1.00 49.69 136 SER A C 1
ATOM 1055 O O . SER A 1 136 ? 26.377 5.490 1.000 1.00 49.69 136 SER A O 1
ATOM 1057 N N . THR A 1 137 ? 25.277 6.608 -0.608 1.00 45.91 137 THR A N 1
ATOM 1058 C CA . THR A 1 137 ? 24.463 7.503 0.233 1.00 45.91 137 THR A CA 1
ATOM 1059 C C . THR A 1 137 ? 23.089 6.967 0.612 1.00 45.91 137 THR A C 1
ATOM 1061 O O . THR A 1 137 ? 22.402 7.595 1.424 1.00 45.91 137 THR A O 1
ATOM 1064 N N . VAL A 1 138 ? 22.672 5.807 0.098 1.00 46.22 138 VAL A N 1
ATOM 1065 C CA . VAL A 1 138 ? 21.478 5.125 0.611 1.00 46.22 138 VAL A CA 1
ATOM 1066 C C . VAL A 1 138 ? 21.814 4.702 2.031 1.00 46.22 138 VAL A C 1
ATOM 1068 O O . VAL A 1 138 ? 22.513 3.711 2.217 1.00 46.22 138 VAL A O 1
ATOM 1071 N N . ARG A 1 139 ? 21.392 5.481 3.037 1.00 42.75 139 ARG A N 1
ATOM 1072 C CA . ARG A 1 139 ? 21.623 5.149 4.448 1.00 42.75 139 ARG A CA 1
ATOM 1073 C C . ARG A 1 139 ? 21.176 3.707 4.657 1.00 42.75 139 ARG A C 1
ATOM 1075 O O . ARG A 1 139 ? 20.026 3.374 4.357 1.00 42.75 139 ARG A O 1
ATOM 1082 N N . ALA A 1 140 ? 22.093 2.865 5.135 1.00 42.44 140 ALA A N 1
ATOM 1083 C CA . ALA A 1 140 ? 21.722 1.562 5.649 1.00 42.44 140 ALA A CA 1
ATOM 1084 C C . ALA A 1 140 ? 20.566 1.797 6.622 1.00 42.44 140 ALA A C 1
ATOM 1086 O O . ALA A 1 140 ? 20.651 2.678 7.486 1.00 42.44 140 ALA A O 1
ATOM 1087 N N . ARG A 1 141 ? 19.468 1.059 6.463 1.00 44.94 141 ARG A N 1
ATOM 1088 C CA . ARG A 1 141 ? 18.507 0.936 7.550 1.00 44.94 141 ARG A CA 1
ATOM 1089 C C . ARG A 1 141 ? 19.214 0.153 8.652 1.00 44.94 141 ARG A C 1
ATOM 1091 O O . ARG A 1 141 ? 19.036 -1.051 8.778 1.00 44.94 141 ARG A O 1
ATOM 1098 N N . ALA A 1 142 ? 20.036 0.837 9.443 1.00 39.56 142 ALA A N 1
ATOM 1099 C CA . ALA A 1 142 ? 20.365 0.378 10.777 1.00 39.56 142 ALA A CA 1
ATOM 1100 C C . ALA A 1 142 ? 19.021 0.265 11.511 1.00 39.56 142 ALA A C 1
ATOM 1102 O O . ALA A 1 142 ? 18.447 1.276 11.908 1.00 39.56 142 ALA A O 1
ATOM 1103 N N . GLY A 1 143 ? 18.448 -0.940 11.553 1.00 40.53 143 GLY A N 1
ATOM 1104 C CA . GLY A 1 143 ? 17.216 -1.192 12.299 1.00 40.53 143 GLY A CA 1
ATOM 1105 C C . GLY A 1 143 ? 16.212 -2.196 11.729 1.00 40.53 143 GLY A C 1
ATOM 1106 O O . GLY A 1 143 ? 15.231 -2.436 12.434 1.00 40.53 143 GLY A O 1
ATOM 1107 N N . ILE A 1 144 ? 16.417 -2.770 10.532 1.00 41.50 144 ILE A N 1
ATOM 1108 C CA . ILE A 1 144 ? 15.578 -3.878 10.002 1.00 41.50 144 ILE A CA 1
ATOM 1109 C C . ILE A 1 144 ? 16.425 -5.066 9.495 1.00 41.50 144 ILE A C 1
ATOM 1111 O O . ILE A 1 144 ? 15.913 -5.956 8.833 1.00 41.50 144 ILE A O 1
ATOM 1115 N N . ALA A 1 145 ? 17.717 -5.123 9.829 1.00 37.44 145 ALA A N 1
ATOM 1116 C CA . ALA A 1 145 ? 18.336 -6.434 9.996 1.00 37.44 145 ALA A CA 1
ATOM 1117 C C . ALA A 1 145 ? 17.640 -7.078 11.196 1.00 37.44 145 ALA A C 1
ATOM 1119 O O . ALA A 1 145 ? 17.357 -6.359 12.159 1.00 37.44 145 ALA A O 1
ATOM 1120 N N . GLU A 1 146 ? 17.319 -8.366 11.097 1.00 39.56 146 GLU A N 1
ATOM 1121 C CA . GLU A 1 146 ? 16.858 -9.222 12.189 1.00 39.56 146 GLU A CA 1
ATOM 1122 C C . GLU A 1 146 ? 17.456 -8.738 13.510 1.00 39.56 146 GLU A C 1
ATOM 1124 O O . GLU A 1 146 ? 18.635 -8.948 13.798 1.00 39.56 146 GLU A O 1
ATOM 1129 N N . ARG A 1 147 ? 16.671 -7.970 14.277 1.00 43.59 147 ARG A N 1
ATOM 1130 C CA . ARG A 1 147 ? 1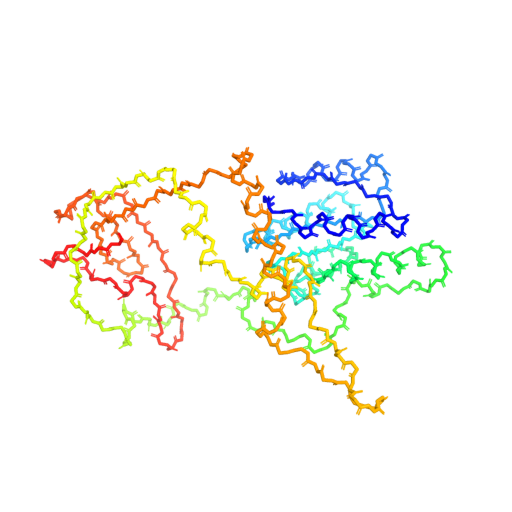7.092 -7.580 15.612 1.00 43.59 147 ARG A CA 1
ATOM 1131 C C . ARG A 1 147 ? 16.991 -8.858 16.400 1.00 43.59 147 ARG A C 1
ATOM 1133 O O . ARG A 1 147 ? 15.892 -9.301 16.721 1.00 43.59 147 ARG A O 1
ATOM 1140 N N . ASP A 1 148 ? 18.158 -9.456 16.558 1.00 37.59 148 ASP A N 1
ATOM 1141 C CA . ASP A 1 148 ? 18.459 -10.575 17.411 1.00 37.59 148 ASP A CA 1
ATOM 1142 C C . ASP A 1 148 ? 17.582 -10.490 18.663 1.00 37.59 148 ASP A C 1
ATOM 1144 O O . ASP A 1 148 ? 17.828 -9.698 19.574 1.00 37.59 148 ASP A O 1
ATOM 1148 N N . THR A 1 149 ? 16.499 -11.270 18.685 1.00 44.66 149 THR A N 1
ATOM 1149 C CA . THR A 1 149 ? 15.559 -11.314 19.811 1.00 44.66 149 THR A CA 1
ATOM 1150 C C . THR A 1 149 ? 16.256 -11.758 21.097 1.00 44.66 149 THR A C 1
ATOM 1152 O O . THR A 1 149 ? 15.668 -11.669 22.170 1.00 44.66 149 THR A O 1
ATOM 1155 N N . SER A 1 150 ? 17.506 -12.231 21.003 1.00 43.53 150 SER A N 1
ATOM 1156 C CA . SER A 1 150 ? 18.333 -12.627 22.135 1.00 43.53 150 SER A CA 1
ATOM 1157 C C . SER A 1 150 ? 19.042 -11.462 22.843 1.00 43.53 150 SER A C 1
ATOM 1159 O O . SER A 1 150 ? 19.311 -11.581 24.034 1.00 43.53 150 SER A O 1
ATOM 1161 N N . ALA A 1 151 ? 19.270 -10.315 22.184 1.00 45.84 151 ALA A N 1
ATOM 1162 C CA . ALA A 1 151 ? 19.873 -9.127 22.815 1.00 45.84 151 ALA A CA 1
ATOM 1163 C C . ALA A 1 151 ? 18.862 -8.283 23.619 1.00 45.84 151 ALA A C 1
ATOM 1165 O O . ALA A 1 151 ? 19.214 -7.280 24.234 1.00 45.84 151 ALA A O 1
ATOM 1166 N N . ASP A 1 152 ? 17.594 -8.685 23.581 1.00 48.84 152 ASP A N 1
ATOM 1167 C CA . ASP A 1 152 ? 16.438 -7.837 23.848 1.00 48.84 152 ASP A CA 1
ATOM 1168 C C . ASP A 1 152 ? 15.508 -8.408 24.937 1.00 48.84 152 ASP A C 1
ATOM 1170 O O . ASP A 1 152 ? 14.425 -7.864 25.162 1.00 48.84 152 ASP A O 1
ATOM 1174 N N . ALA A 1 153 ? 15.924 -9.491 25.605 1.00 51.16 153 ALA A N 1
ATOM 1175 C CA . ALA A 1 153 ? 15.184 -10.142 26.689 1.00 51.16 153 ALA A CA 1
ATOM 1176 C C . ALA A 1 153 ? 15.249 -9.377 28.030 1.00 51.16 153 ALA A C 1
ATOM 1178 O O . ALA A 1 153 ? 14.411 -9.615 28.895 1.00 51.16 153 ALA A O 1
ATOM 1179 N N . ASP A 1 154 ? 16.189 -8.434 28.173 1.00 53.41 154 ASP A N 1
ATOM 1180 C CA . ASP A 1 154 ? 16.468 -7.718 29.432 1.00 53.41 154 ASP A CA 1
ATOM 1181 C C . ASP A 1 154 ? 15.963 -6.259 29.456 1.00 53.41 154 ASP A C 1
ATOM 1183 O O . ASP A 1 154 ? 16.215 -5.526 30.413 1.00 53.41 154 ASP A O 1
ATOM 1187 N N . LEU A 1 155 ? 15.259 -5.795 28.417 1.00 64.56 155 LEU A N 1
ATOM 1188 C CA . LEU A 1 155 ? 14.638 -4.467 28.443 1.00 64.56 155 LEU A CA 1
ATOM 1189 C C . LEU A 1 155 ? 13.301 -4.534 29.190 1.00 64.56 155 LEU A C 1
ATOM 1191 O O . LEU A 1 155 ? 12.294 -4.960 28.625 1.00 64.56 155 LEU A O 1
ATOM 1195 N N . GLU A 1 156 ? 13.284 -4.075 30.444 1.00 76.62 156 GLU A N 1
ATOM 1196 C CA . GLU A 1 156 ? 12.046 -3.816 31.187 1.00 76.62 156 GLU A CA 1
ATOM 1197 C C . GLU A 1 156 ? 11.274 -2.669 30.516 1.00 76.62 156 GLU A C 1
ATOM 1199 O O . GLU A 1 156 ? 11.559 -1.485 30.712 1.00 76.62 156 GLU A O 1
ATOM 1204 N N . LEU A 1 157 ? 10.310 -3.028 29.668 1.00 84.81 157 LEU A N 1
ATOM 1205 C CA . LEU A 1 157 ? 9.389 -2.077 29.056 1.00 84.81 157 LEU A CA 1
ATOM 1206 C C . LEU A 1 157 ? 8.262 -1.741 30.044 1.00 84.81 157 LEU A C 1
ATOM 1208 O O . LEU A 1 157 ? 7.771 -2.637 30.730 1.00 84.81 157 LEU A O 1
ATOM 1212 N N . PRO A 1 158 ? 7.815 -0.476 30.118 1.00 88.00 158 PRO A N 1
ATOM 1213 C CA . PRO A 1 158 ? 6.695 -0.118 30.976 1.00 88.00 158 PRO A CA 1
ATOM 1214 C C . PRO A 1 158 ? 5.376 -0.694 30.436 1.00 88.00 158 PRO A C 1
ATOM 1216 O O . PRO A 1 158 ? 5.130 -0.661 29.231 1.00 88.00 158 PRO A O 1
ATOM 1219 N N . ASP A 1 159 ? 4.481 -1.113 31.337 1.00 87.44 159 ASP A N 1
ATOM 1220 C CA . ASP A 1 159 ? 3.137 -1.627 31.000 1.00 87.44 159 ASP A CA 1
ATOM 1221 C C . ASP A 1 159 ? 2.233 -0.590 30.304 1.00 87.44 159 ASP A C 1
ATOM 1223 O O . ASP A 1 159 ? 1.228 -0.929 29.669 1.00 87.44 159 ASP A O 1
ATOM 1227 N N . ARG A 1 160 ? 2.543 0.701 30.464 1.00 90.94 160 ARG A N 1
ATOM 1228 C CA . ARG A 1 160 ? 1.869 1.827 29.809 1.00 90.94 160 ARG A CA 1
ATOM 1229 C C . ARG A 1 160 ? 2.866 2.957 29.581 1.00 90.94 160 ARG A C 1
ATOM 1231 O O . ARG A 1 160 ? 3.659 3.265 30.469 1.00 90.94 160 ARG A O 1
ATOM 1238 N N . SER A 1 161 ? 2.796 3.602 28.419 1.00 92.00 161 SER A N 1
ATOM 1239 C CA . SER A 1 161 ? 3.579 4.806 28.148 1.00 92.00 161 SER A CA 1
ATOM 1240 C C . SER A 1 161 ? 3.294 5.904 29.185 1.00 92.00 161 SER A C 1
ATOM 1242 O O . SER A 1 161 ? 2.125 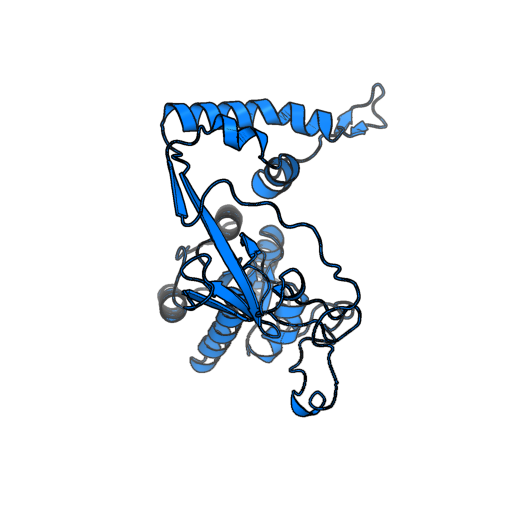6.180 29.467 1.00 92.00 161 SER A O 1
ATOM 1244 N N . PRO A 1 162 ? 4.330 6.577 29.721 1.00 89.69 162 PRO A N 1
ATOM 1245 C CA . PRO A 1 162 ? 4.159 7.653 30.695 1.00 89.69 162 PRO A CA 1
ATOM 1246 C C . PRO A 1 162 ? 3.549 8.933 30.103 1.00 89.69 162 PRO A C 1
ATOM 1248 O O . PRO A 1 162 ? 3.142 9.808 30.862 1.00 89.69 162 PRO A O 1
ATOM 1251 N N . GLU A 1 163 ? 3.487 9.070 28.773 1.00 91.00 163 GLU A N 1
ATOM 1252 C CA . GLU A 1 163 ? 2.876 10.236 28.115 1.00 91.00 163 GLU A CA 1
ATOM 1253 C C . GLU A 1 163 ? 1.357 10.116 27.964 1.00 91.00 163 GLU A C 1
ATOM 1255 O O . GLU A 1 163 ? 0.682 11.110 27.693 1.00 91.00 163 GLU A O 1
ATOM 1260 N N . VAL A 1 164 ? 0.801 8.913 28.131 1.00 90.38 164 VAL A N 1
ATOM 1261 C CA . VAL A 1 164 ? -0.633 8.688 27.958 1.00 90.38 164 VAL A CA 1
ATOM 1262 C C . VAL A 1 164 ? -1.356 8.917 29.277 1.00 90.38 164 VAL A C 1
ATOM 1264 O O . VAL A 1 164 ? -1.160 8.200 30.256 1.00 90.38 164 VAL A O 1
ATOM 1267 N N . THR A 1 165 ? -2.232 9.915 29.277 1.00 89.06 165 THR A N 1
ATOM 1268 C CA . THR A 1 165 ? -3.097 10.262 30.405 1.00 89.06 165 THR A CA 1
ATOM 1269 C C . THR A 1 165 ? -4.536 9.852 30.135 1.00 89.06 165 THR A C 1
ATOM 1271 O O . THR A 1 165 ? -5.007 9.941 29.001 1.00 89.06 165 THR A O 1
ATOM 1274 N N . ASP A 1 166 ? -5.256 9.478 31.189 1.00 87.31 166 ASP A N 1
ATOM 1275 C CA . ASP A 1 166 ? -6.683 9.187 31.086 1.00 87.31 166 ASP A CA 1
ATOM 1276 C C . ASP A 1 166 ? -7.504 10.453 30.820 1.00 87.31 166 ASP A C 1
ATOM 1278 O O . ASP A 1 166 ? -7.194 11.545 31.305 1.00 87.31 166 ASP A O 1
ATOM 1282 N N . VAL A 1 167 ? -8.577 10.278 30.052 1.00 87.81 167 VAL A N 1
ATOM 1283 C CA . VAL A 1 167 ? -9.563 11.313 29.734 1.00 87.81 167 VAL A CA 1
ATOM 1284 C C . VAL A 1 167 ? -10.973 10.807 30.038 1.00 87.81 167 VAL A C 1
ATOM 1286 O O . VAL A 1 167 ? -11.206 9.604 30.211 1.00 87.81 167 VAL A O 1
ATOM 1289 N N . ASP A 1 168 ? -11.929 11.732 30.094 1.00 86.88 168 ASP A N 1
ATOM 1290 C CA . ASP A 1 168 ? -13.342 11.373 30.132 1.00 86.88 168 ASP A CA 1
ATOM 1291 C C . ASP A 1 168 ? -13.758 10.793 28.779 1.00 86.88 168 ASP A C 1
ATOM 1293 O O . ASP A 1 168 ? -13.659 11.448 27.739 1.00 86.88 168 ASP A O 1
ATOM 1297 N N . VAL A 1 169 ? -14.221 9.544 28.801 1.00 85.62 169 VAL A N 1
ATOM 1298 C CA . VAL A 1 169 ? -14.636 8.824 27.596 1.00 85.62 169 VAL A CA 1
ATOM 1299 C C . VAL A 1 169 ? -16.109 9.116 27.321 1.00 85.62 169 VAL A C 1
ATOM 1301 O O . VAL A 1 169 ? -16.949 8.853 28.187 1.00 85.62 169 VAL A O 1
ATOM 1304 N N . PRO A 1 170 ? -16.456 9.660 26.141 1.00 85.94 170 PRO A N 1
ATOM 1305 C CA . PRO A 1 170 ? -17.844 9.915 25.793 1.00 85.94 170 PRO A CA 1
ATOM 1306 C C . PRO A 1 170 ? -18.601 8.602 25.575 1.00 85.94 170 PRO A C 1
ATOM 1308 O O . PRO A 1 170 ? -18.069 7.647 25.014 1.00 85.94 170 PRO A O 1
ATOM 1311 N N . THR A 1 171 ? -19.874 8.573 25.969 1.00 86.44 171 THR A N 1
ATOM 1312 C CA . THR A 1 171 ? -20.774 7.465 25.633 1.00 86.44 171 THR A CA 1
ATOM 1313 C C . THR A 1 171 ? -21.096 7.500 24.135 1.00 86.44 171 THR A C 1
ATOM 1315 O O . THR A 1 171 ? -21.458 8.568 23.624 1.00 86.44 171 THR A O 1
ATOM 1318 N N . PRO A 1 172 ? -20.996 6.372 23.413 1.00 91.50 172 PRO A N 1
ATOM 1319 C CA . PRO A 1 172 ? -21.294 6.344 21.994 1.00 91.50 172 PRO A CA 1
ATOM 1320 C C . PRO A 1 172 ? -22.797 6.510 21.745 1.00 91.50 172 PRO A C 1
ATOM 1322 O O . PRO A 1 172 ? -23.620 6.187 22.603 1.00 91.50 172 PRO A O 1
ATOM 1325 N N . PRO A 1 173 ? -23.189 6.972 20.547 1.00 91.88 173 PRO A N 1
ATOM 1326 C CA . PRO A 1 173 ? -24.599 7.141 20.198 1.00 91.88 173 PRO A CA 1
ATOM 1327 C C . PRO A 1 173 ? -25.370 5.811 20.106 1.00 91.88 173 PRO A C 1
ATOM 1329 O O . PRO A 1 173 ? -26.597 5.810 20.179 1.00 91.88 173 PRO A O 1
ATOM 1332 N N . PHE A 1 174 ? -24.672 4.691 19.907 1.00 93.69 174 PHE A N 1
ATOM 1333 C CA . PHE A 1 174 ? -25.214 3.333 19.901 1.00 93.69 174 PHE A CA 1
ATOM 1334 C C . PHE A 1 174 ? -24.082 2.326 20.131 1.00 93.69 174 PHE A C 1
ATOM 1336 O O . PHE A 1 174 ? -22.923 2.659 19.916 1.00 93.69 174 PHE A O 1
ATOM 1343 N N . TRP A 1 175 ? -24.424 1.086 20.479 1.00 91.94 175 TRP A N 1
ATOM 1344 C CA . TRP A 1 175 ? -23.482 -0.034 20.545 1.00 91.94 175 TRP A CA 1
ATOM 1345 C C . TRP A 1 175 ? -23.680 -1.008 19.385 1.00 91.94 175 TRP A C 1
ATOM 1347 O O . TRP A 1 175 ? -24.795 -1.194 18.890 1.00 91.94 175 TRP A O 1
ATOM 1357 N N . GLY A 1 176 ? -22.601 -1.669 18.975 1.00 92.19 176 GLY A N 1
ATOM 1358 C CA . GLY A 1 176 ? -22.606 -2.627 17.876 1.00 92.19 176 GLY A CA 1
ATOM 1359 C C . GLY A 1 176 ? -22.315 -1.972 16.530 1.00 92.19 176 GLY A C 1
ATOM 1360 O O . GLY A 1 176 ? -21.694 -0.917 16.462 1.00 92.19 176 GLY A O 1
ATOM 1361 N N . SER A 1 177 ? -22.740 -2.619 15.445 1.00 94.81 177 SER A N 1
ATOM 1362 C CA . SER A 1 177 ? -22.463 -2.163 14.078 1.00 94.81 177 SER A CA 1
ATOM 1363 C C . SER A 1 177 ? -23.698 -1.583 13.394 1.00 94.81 177 SER A C 1
ATOM 1365 O O . SER A 1 177 ? -24.820 -2.049 13.588 1.00 94.81 177 SER A O 1
ATOM 1367 N N . GLN A 1 178 ? -23.472 -0.582 12.551 1.00 95.69 178 GLN A N 1
ATOM 1368 C CA . GLN A 1 178 ? -24.444 0.003 11.644 1.00 95.69 178 GLN A CA 1
ATOM 1369 C C . GLN A 1 178 ? -23.910 -0.017 10.216 1.00 95.69 178 GLN A C 1
ATOM 1371 O O . GLN A 1 178 ? -22.714 0.131 9.959 1.00 95.69 178 GLN A O 1
ATOM 1376 N N . VAL A 1 179 ? -24.832 -0.189 9.273 1.00 96.62 179 VAL A N 1
ATOM 1377 C CA . VAL A 1 179 ? -24.547 -0.158 7.842 1.00 96.62 179 VAL A CA 1
ATOM 1378 C C . VAL A 1 179 ? -25.242 1.057 7.253 1.00 96.62 179 VAL A C 1
ATOM 1380 O O . VAL A 1 179 ? -26.469 1.143 7.284 1.00 96.62 179 VAL A O 1
ATOM 1383 N N . VAL A 1 180 ? -24.466 1.967 6.675 1.00 95.88 180 VAL A N 1
ATOM 1384 C CA . VAL A 1 180 ? -24.990 3.131 5.958 1.00 95.88 180 VAL A CA 1
ATOM 1385 C C . VAL A 1 180 ? -24.747 2.912 4.476 1.00 95.88 180 VAL A C 1
ATOM 1387 O O . VAL A 1 180 ? -23.616 2.721 4.030 1.00 95.88 180 VAL A O 1
ATOM 1390 N N . LYS A 1 181 ? -25.834 2.909 3.709 1.00 94.44 181 LYS A N 1
ATOM 1391 C CA . LYS A 1 181 ? -25.825 2.776 2.250 1.00 94.44 181 LYS A CA 1
ATOM 1392 C C . LYS A 1 181 ? -26.416 4.032 1.631 1.00 94.44 181 LYS A C 1
ATOM 1394 O O . LYS A 1 181 ? -27.216 4.711 2.267 1.00 94.44 181 LYS A O 1
ATOM 1399 N N . GLY A 1 182 ? -26.068 4.290 0.373 1.00 90.75 182 GLY A N 1
ATOM 1400 C CA . GLY A 1 182 ? -26.625 5.421 -0.368 1.00 90.75 182 GLY A CA 1
ATOM 1401 C C . GLY A 1 182 ? -26.086 6.768 0.110 1.00 90.75 182 GLY A C 1
ATOM 1402 O O . GLY A 1 182 ? -26.806 7.759 0.055 1.00 90.75 182 GLY A O 1
ATOM 1403 N N . ILE A 1 183 ? -24.838 6.800 0.586 1.00 94.12 183 ILE A N 1
ATOM 1404 C CA . ILE A 1 183 ? -24.158 8.052 0.934 1.00 94.12 183 ILE A CA 1
ATOM 1405 C C . ILE A 1 183 ? -24.019 8.873 -0.349 1.00 94.12 183 ILE A C 1
ATOM 1407 O O . ILE A 1 183 ? -23.573 8.347 -1.376 1.00 94.12 183 ILE A O 1
ATOM 1411 N N . ALA A 1 184 ? -24.414 10.147 -0.314 1.00 93.12 184 ALA A N 1
ATOM 1412 C CA . ALA A 1 184 ? -24.342 10.979 -1.501 1.00 93.12 184 ALA A CA 1
ATOM 1413 C C . ALA A 1 184 ? -22.876 11.231 -1.876 1.00 93.12 184 ALA A C 1
ATOM 1415 O O . ALA A 1 184 ? -22.042 11.547 -1.030 1.00 93.12 184 ALA A O 1
ATOM 1416 N N . ILE A 1 185 ? -22.563 11.134 -3.171 1.00 92.81 185 ILE A N 1
ATOM 1417 C CA . ILE A 1 185 ? -21.216 11.436 -3.685 1.00 92.81 185 ILE A CA 1
ATOM 1418 C C . ILE A 1 185 ? -20.796 12.860 -3.291 1.00 92.81 185 ILE A C 1
ATOM 1420 O O . ILE A 1 185 ? -19.630 13.083 -2.981 1.00 92.81 185 ILE A O 1
ATOM 1424 N N . ASP A 1 186 ? -21.744 13.800 -3.250 1.00 91.62 186 ASP A N 1
ATOM 1425 C CA . ASP A 1 186 ? -21.491 15.195 -2.874 1.00 91.62 186 ASP A CA 1
ATOM 1426 C C . ASP A 1 186 ? -21.026 15.335 -1.413 1.00 91.62 186 ASP A C 1
ATOM 1428 O O . ASP A 1 186 ? -20.149 16.154 -1.137 1.00 91.62 186 ASP A O 1
ATOM 1432 N N . ASP A 1 187 ? -21.531 14.494 -0.503 1.00 91.81 187 ASP A N 1
ATOM 1433 C CA . ASP A 1 187 ? -21.116 14.493 0.907 1.00 91.81 187 ASP A CA 1
ATOM 1434 C C . ASP A 1 187 ? -19.655 14.046 1.048 1.00 91.81 187 ASP A C 1
ATOM 1436 O O . ASP A 1 187 ? -18.920 14.539 1.899 1.00 91.81 187 ASP A O 1
ATOM 1440 N N . ILE A 1 188 ? -19.211 13.135 0.179 1.00 91.81 188 ILE A N 1
ATOM 1441 C CA . ILE A 1 188 ? -17.838 12.612 0.165 1.00 91.81 188 ILE A CA 1
ATOM 1442 C C . ILE A 1 188 ? -16.902 13.554 -0.593 1.00 91.81 188 ILE A C 1
ATOM 1444 O O . ILE A 1 188 ? -15.736 13.698 -0.225 1.00 91.81 188 ILE A O 1
ATOM 1448 N N . ALA A 1 189 ? -17.400 14.222 -1.637 1.00 91.94 189 ALA A N 1
ATOM 1449 C CA . ALA A 1 189 ? -16.610 15.103 -2.489 1.00 91.94 189 ALA A CA 1
ATOM 1450 C C . ALA A 1 189 ? -15.917 16.221 -1.695 1.00 91.94 189 ALA A C 1
ATOM 1452 O O . ALA A 1 189 ? -14.781 16.575 -2.005 1.00 91.94 189 ALA A O 1
ATOM 1453 N N . GLY A 1 190 ? -16.560 16.724 -0.634 1.00 91.19 190 GLY A N 1
ATOM 1454 C CA . GLY A 1 190 ? -15.982 17.730 0.263 1.00 91.19 190 GLY A CA 1
ATOM 1455 C C . GLY A 1 190 ? -14.751 17.262 1.053 1.00 91.19 190 GLY A C 1
ATOM 1456 O O . GLY A 1 190 ? -13.966 18.095 1.497 1.00 91.19 190 GLY A O 1
ATOM 1457 N N . TYR A 1 191 ? -14.544 15.950 1.194 1.00 93.94 191 TYR A N 1
ATOM 1458 C CA . TYR A 1 191 ? -13.406 15.359 1.910 1.00 93.94 191 TYR A CA 1
ATOM 1459 C C . TYR A 1 191 ? -12.251 14.948 0.984 1.00 93.94 191 TYR A C 1
ATOM 1461 O O . TYR A 1 191 ? -11.239 14.415 1.448 1.00 93.94 191 TYR A O 1
ATOM 1469 N N . ILE A 1 192 ? -12.369 15.182 -0.326 1.00 93.75 192 ILE A N 1
ATOM 1470 C CA . ILE A 1 192 ? -11.309 14.855 -1.281 1.00 93.75 192 ILE A CA 1
ATOM 1471 C C . ILE A 1 192 ? -10.082 15.731 -1.011 1.00 93.75 192 ILE A C 1
ATOM 1473 O O . ILE A 1 192 ? -10.134 16.959 -1.056 1.00 93.75 192 ILE A O 1
ATOM 1477 N N . ASN A 1 193 ? -8.928 15.091 -0.814 1.00 94.94 193 ASN A N 1
ATOM 1478 C CA . ASN A 1 193 ? -7.650 15.792 -0.798 1.00 94.94 193 ASN A CA 1
ATOM 1479 C C . ASN A 1 193 ? -7.265 16.203 -2.229 1.00 94.94 193 ASN A C 1
ATOM 1481 O O . ASN A 1 193 ? -6.613 15.451 -2.958 1.00 94.94 193 ASN A O 1
ATOM 1485 N N . GLU A 1 194 ? -7.661 17.416 -2.619 1.00 94.62 194 GLU A N 1
ATOM 1486 C CA . GLU A 1 194 ? -7.399 17.988 -3.946 1.00 94.62 194 GLU A CA 1
ATOM 1487 C C . GLU A 1 194 ? -5.906 18.014 -4.296 1.00 94.62 194 GLU A C 1
ATOM 1489 O O . GLU A 1 194 ? -5.535 17.793 -5.445 1.00 94.62 194 GLU A O 1
ATOM 1494 N N . THR A 1 195 ? -5.021 18.231 -3.317 1.00 90.50 195 THR A N 1
ATOM 1495 C CA . THR A 1 195 ? -3.572 18.232 -3.564 1.00 90.50 195 THR A CA 1
ATOM 1496 C C . THR A 1 195 ? -3.101 16.853 -4.021 1.00 90.50 195 THR A C 1
ATOM 1498 O O . THR A 1 195 ? -2.399 16.744 -5.027 1.00 90.50 195 THR A O 1
ATOM 1501 N N . ALA A 1 196 ? -3.491 15.801 -3.296 1.00 88.19 196 ALA A N 1
ATOM 1502 C CA . ALA A 1 196 ? -3.123 14.432 -3.633 1.00 88.19 196 ALA A CA 1
ATOM 1503 C C . ALA A 1 196 ? -3.754 14.000 -4.963 1.00 88.19 196 ALA A C 1
ATOM 1505 O O . ALA A 1 196 ? -3.071 13.419 -5.805 1.00 88.19 196 ALA A O 1
ATOM 1506 N N . LEU A 1 197 ? -5.029 14.329 -5.182 1.00 92.56 197 LEU A N 1
ATOM 1507 C CA . LEU A 1 197 ? -5.723 13.998 -6.421 1.00 92.56 197 LEU A CA 1
ATOM 1508 C C . LEU A 1 197 ? -5.076 14.691 -7.627 1.00 92.56 197 LEU A C 1
ATOM 1510 O O . LEU A 1 197 ? -4.620 14.019 -8.548 1.00 92.56 197 LEU A O 1
ATOM 1514 N N . PHE A 1 198 ? -4.972 16.021 -7.609 1.00 94.62 198 PHE A N 1
ATOM 1515 C CA . PHE A 1 198 ? -4.526 16.786 -8.773 1.00 94.62 198 PHE A CA 1
ATOM 1516 C C . PHE A 1 198 ? -3.046 16.576 -9.077 1.00 94.62 198 PHE A C 1
ATOM 1518 O O . PHE A 1 198 ? -2.683 16.397 -10.238 1.00 94.62 198 PHE A O 1
ATOM 1525 N N . ARG A 1 199 ? -2.177 16.564 -8.057 1.00 86.31 199 ARG A N 1
ATOM 1526 C CA . ARG A 1 199 ? -0.727 16.457 -8.279 1.00 86.31 199 ARG A CA 1
ATOM 1527 C C . ARG A 1 199 ? -0.255 15.020 -8.445 1.00 86.31 199 ARG A C 1
ATOM 1529 O O . ARG A 1 199 ? 0.592 14.774 -9.302 1.00 86.31 199 ARG A O 1
ATOM 1536 N N . ASN A 1 200 ? -0.763 14.090 -7.636 1.00 79.25 200 ASN A N 1
ATOM 1537 C CA . ASN A 1 200 ? -0.208 12.735 -7.583 1.00 79.25 200 ASN A CA 1
ATOM 1538 C C . ASN A 1 200 ? -0.971 11.777 -8.493 1.00 79.25 200 ASN A C 1
ATOM 1540 O O . ASN A 1 200 ? -0.347 10.978 -9.176 1.00 79.25 200 ASN A O 1
ATOM 1544 N N . GLN A 1 201 ? -2.302 11.849 -8.518 1.00 84.00 201 GLN A N 1
ATOM 1545 C CA . GLN A 1 201 ? -3.095 10.915 -9.323 1.00 84.00 201 GLN A CA 1
ATOM 1546 C C . GLN A 1 201 ? -3.285 11.431 -10.750 1.00 84.00 201 GLN A C 1
ATOM 1548 O O . GLN A 1 201 ? -3.066 10.698 -11.705 1.00 84.00 201 GLN A O 1
ATOM 1553 N N . TRP A 1 202 ? -3.635 12.709 -10.906 1.00 88.88 202 TRP A N 1
ATOM 1554 C CA . TRP A 1 202 ? -3.885 13.317 -12.219 1.00 88.88 202 TRP A CA 1
ATOM 1555 C C . TRP A 1 202 ? -2.656 13.995 -12.825 1.00 88.88 202 TRP A C 1
ATOM 1557 O O . TRP A 1 202 ? -2.702 14.456 -13.961 1.00 88.88 202 TRP A O 1
ATOM 1567 N N . GLN A 1 203 ? -1.551 14.050 -12.077 1.00 85.88 203 GLN A N 1
ATOM 1568 C CA . GLN A 1 203 ? -0.251 14.534 -12.550 1.00 85.88 203 GLN A CA 1
ATOM 1569 C C . GLN A 1 203 ? -0.239 15.984 -13.066 1.00 85.88 203 GLN A C 1
ATOM 1571 O O . GLN A 1 203 ? 0.720 16.400 -13.717 1.00 85.88 203 GLN A O 1
ATOM 1576 N N . PHE A 1 204 ? -1.234 16.801 -12.711 1.00 89.38 204 PHE A N 1
ATOM 1577 C CA . PHE A 1 204 ? -1.206 18.227 -13.011 1.00 89.38 204 PHE A CA 1
ATOM 1578 C C . PHE A 1 204 ? -0.041 18.905 -12.282 1.00 89.38 204 PHE A C 1
ATOM 1580 O O . PHE A 1 204 ? 0.391 18.500 -11.192 1.00 89.38 204 PHE A O 1
ATOM 1587 N N . ARG A 1 205 ? 0.484 19.963 -12.900 1.00 88.56 205 ARG A N 1
ATOM 1588 C CA . ARG A 1 205 ? 1.564 20.789 -12.356 1.00 88.56 205 ARG A CA 1
ATOM 1589 C C . ARG A 1 205 ? 1.143 22.261 -12.351 1.00 88.56 205 ARG A C 1
ATOM 1591 O O . ARG A 1 205 ? 0.398 22.659 -13.249 1.00 88.56 205 ARG A O 1
ATOM 1598 N N . PRO A 1 206 ? 1.596 23.054 -11.360 1.00 89.25 206 PRO A N 1
ATOM 1599 C CA . PRO A 1 206 ? 1.396 24.497 -11.377 1.00 89.25 206 PRO A CA 1
ATOM 1600 C C . PRO A 1 206 ? 1.987 25.100 -12.646 1.00 89.25 206 PRO A C 1
ATOM 1602 O O . PRO A 1 206 ? 3.130 24.795 -12.997 1.00 89.25 206 PRO A O 1
ATOM 1605 N N . GLU A 1 207 ? 1.213 25.943 -13.315 1.00 88.75 207 GLU A N 1
ATOM 1606 C CA . GLU A 1 207 ? 1.667 26.631 -14.520 1.00 88.75 207 GLU A CA 1
ATOM 1607 C C . GLU A 1 207 ? 2.482 27.880 -14.163 1.00 88.75 207 GLU A C 1
ATOM 1609 O O . GLU A 1 207 ? 2.291 28.507 -13.119 1.00 88.75 207 GLU A O 1
ATOM 1614 N N . THR A 1 208 ? 3.412 28.256 -15.038 1.00 84.69 208 THR A N 1
ATOM 1615 C CA . THR A 1 208 ? 4.121 29.534 -14.933 1.00 84.69 208 THR A CA 1
ATOM 1616 C C . THR A 1 208 ? 3.499 30.493 -15.932 1.00 84.69 208 THR A C 1
ATOM 1618 O O . THR A 1 208 ? 3.584 30.273 -17.140 1.00 84.69 208 THR A O 1
ATOM 1621 N N . ARG A 1 209 ? 2.868 31.561 -15.441 1.00 75.75 209 ARG A N 1
ATOM 1622 C CA . ARG A 1 209 ? 2.301 32.596 -16.306 1.00 75.75 209 ARG A CA 1
ATOM 1623 C C . ARG A 1 209 ? 3.416 33.530 -16.782 1.00 75.75 209 ARG A C 1
ATOM 1625 O O . ARG A 1 209 ? 4.256 33.915 -15.966 1.00 75.75 209 ARG A O 1
ATOM 1632 N N . PRO A 1 210 ? 3.450 33.912 -18.070 1.00 66.19 210 PRO A N 1
ATOM 1633 C CA . PRO A 1 210 ? 4.421 34.887 -18.545 1.00 66.19 210 PRO A CA 1
ATOM 1634 C C . PRO A 1 210 ? 4.197 36.226 -17.835 1.00 66.19 210 PRO A C 1
ATOM 1636 O O . PRO A 1 210 ? 3.078 36.741 -17.803 1.00 66.19 210 PRO A O 1
ATOM 1639 N N . GLY A 1 211 ? 5.258 36.783 -17.246 1.00 65.00 211 GLY A N 1
ATOM 1640 C CA . GLY A 1 211 ? 5.210 38.106 -16.634 1.00 65.00 211 GLY A CA 1
ATOM 1641 C C . GLY A 1 211 ? 4.972 39.193 -17.681 1.00 65.00 211 GLY A C 1
ATOM 1642 O O . GLY A 1 211 ? 5.382 39.061 -18.840 1.00 65.00 211 GLY A O 1
ATOM 1643 N N . ALA A 1 212 ? 4.339 40.293 -17.272 1.00 55.00 212 ALA A N 1
ATOM 1644 C CA . ALA A 1 212 ? 4.252 41.501 -18.084 1.00 55.00 212 ALA A CA 1
ATOM 1645 C C . ALA A 1 212 ? 5.675 42.049 -18.318 1.00 55.00 212 ALA A C 1
ATOM 1647 O O . ALA A 1 212 ? 6.214 42.754 -17.473 1.00 55.00 212 ALA A O 1
ATOM 1648 N N . GLY A 1 213 ? 6.309 41.664 -19.430 1.00 57.06 213 GLY A N 1
ATOM 1649 C CA . GLY A 1 213 ? 7.679 42.070 -19.777 1.00 57.06 213 GLY A CA 1
ATOM 1650 C C . GLY A 1 213 ? 8.645 40.944 -20.161 1.00 57.06 213 GLY A C 1
ATOM 1651 O O . GLY A 1 213 ? 9.788 41.235 -20.492 1.00 57.06 213 GLY A O 1
ATOM 1652 N N . GLY A 1 214 ? 8.218 39.677 -20.166 1.00 54.44 214 GLY A N 1
ATOM 1653 C CA . GLY A 1 214 ? 8.951 38.598 -20.846 1.00 54.44 214 GLY A CA 1
ATOM 1654 C C . GLY A 1 214 ? 10.207 38.043 -20.159 1.00 54.44 214 GLY A C 1
ATOM 1655 O O . GLY A 1 214 ? 10.854 37.195 -20.764 1.00 54.44 214 GLY A O 1
ATOM 1656 N N . ALA A 1 215 ? 10.543 38.453 -18.929 1.00 55.25 215 ALA A N 1
ATOM 1657 C CA . ALA A 1 215 ? 11.766 37.976 -18.264 1.00 55.25 215 ALA A CA 1
ATOM 1658 C C . ALA A 1 215 ? 11.579 37.240 -16.924 1.00 55.25 215 ALA A C 1
ATOM 1660 O O . ALA A 1 215 ? 12.451 36.456 -16.587 1.00 55.25 215 ALA A O 1
ATOM 1661 N N . ASP A 1 216 ? 10.453 37.372 -16.214 1.00 60.34 216 ASP A N 1
ATOM 1662 C CA . ASP A 1 216 ? 10.184 36.578 -15.003 1.00 60.34 216 ASP A CA 1
ATOM 1663 C C . ASP A 1 216 ? 8.721 36.130 -14.981 1.00 60.34 216 ASP A C 1
ATOM 1665 O O . ASP A 1 216 ? 7.796 36.942 -14.923 1.00 60.34 216 ASP A O 1
ATOM 1669 N N . GLY A 1 217 ? 8.496 34.822 -15.098 1.00 68.81 217 GLY A N 1
ATOM 1670 C CA . GLY A 1 217 ? 7.159 34.244 -15.029 1.00 68.81 217 GLY A CA 1
ATOM 1671 C C . GLY A 1 217 ? 6.700 34.067 -13.584 1.00 68.81 217 GLY A C 1
ATOM 1672 O O . GLY A 1 217 ? 7.455 33.576 -12.745 1.00 68.81 217 GLY A O 1
ATOM 1673 N N . THR A 1 218 ? 5.454 34.426 -13.278 1.00 79.50 218 THR A N 1
ATOM 1674 C CA . THR A 1 218 ? 4.871 34.171 -11.958 1.00 79.50 218 THR A CA 1
ATOM 1675 C C . THR A 1 218 ? 4.300 32.761 -11.915 1.00 79.50 218 THR A C 1
ATOM 1677 O O . THR A 1 218 ? 3.469 32.367 -12.737 1.00 79.50 218 THR A O 1
ATOM 1680 N N . LYS A 1 219 ? 4.768 31.968 -10.949 1.00 84.81 219 LYS A N 1
ATOM 1681 C CA . LYS A 1 219 ? 4.250 30.619 -10.733 1.00 84.81 219 LYS A CA 1
ATOM 1682 C C . LYS A 1 219 ? 2.850 30.701 -10.129 1.00 84.81 219 LYS A C 1
ATOM 1684 O O . LYS A 1 219 ? 2.617 31.485 -9.212 1.00 84.81 219 LYS A O 1
ATOM 1689 N N . GLU A 1 220 ? 1.937 29.894 -10.651 1.00 89.44 220 GLU A N 1
ATOM 1690 C CA . GLU A 1 220 ? 0.593 29.710 -10.111 1.00 89.44 220 GLU A CA 1
ATOM 1691 C C . GLU A 1 220 ? 0.659 29.354 -8.616 1.00 89.44 220 GLU A C 1
ATOM 1693 O O . GLU A 1 220 ? 1.443 28.493 -8.196 1.00 89.44 220 GLU A O 1
ATOM 1698 N N . THR A 1 221 ? -0.142 30.043 -7.803 1.00 91.19 221 THR A N 1
ATOM 1699 C CA . THR A 1 221 ? -0.289 29.711 -6.380 1.00 91.19 221 THR A CA 1
ATOM 1700 C C . THR A 1 221 ? -1.042 28.388 -6.213 1.00 91.19 221 THR A C 1
ATOM 1702 O O . THR A 1 221 ? -1.720 27.924 -7.126 1.00 91.19 221 THR A O 1
ATOM 1705 N N . ASP A 1 222 ? -0.963 27.755 -5.036 1.00 90.00 222 ASP A N 1
ATOM 1706 C CA . ASP A 1 222 ? -1.681 26.490 -4.798 1.00 90.00 222 ASP A CA 1
ATOM 1707 C C . ASP A 1 222 ? -3.207 26.631 -4.943 1.00 90.00 222 ASP A C 1
ATOM 1709 O O . ASP A 1 222 ? -3.863 25.719 -5.444 1.00 90.00 222 ASP A O 1
ATOM 1713 N N . ALA A 1 223 ? -3.759 27.783 -4.550 1.00 93.38 223 ALA A N 1
ATOM 1714 C CA . ALA A 1 223 ? -5.181 28.080 -4.693 1.00 93.38 223 ALA A CA 1
ATOM 1715 C C . ALA A 1 223 ? -5.585 28.202 -6.168 1.00 93.38 223 ALA A C 1
ATOM 1717 O O . ALA A 1 223 ? -6.496 27.507 -6.606 1.00 93.38 223 ALA A O 1
ATOM 1718 N N . GLU A 1 224 ? -4.856 29.003 -6.951 1.00 93.25 224 GLU A N 1
ATOM 1719 C CA . GLU A 1 224 ? -5.115 29.172 -8.388 1.00 93.25 224 GLU A CA 1
ATOM 1720 C C . GLU A 1 224 ? -4.989 27.840 -9.147 1.00 93.25 224 GLU A C 1
ATOM 1722 O O . GLU A 1 224 ? -5.854 27.504 -9.956 1.00 93.25 224 GLU A O 1
ATOM 1727 N N . PHE A 1 225 ? -3.974 27.038 -8.801 1.00 93.50 225 PHE A N 1
ATOM 1728 C CA . PHE A 1 225 ? -3.759 25.699 -9.352 1.00 93.50 225 PHE A CA 1
ATOM 1729 C C . PHE A 1 225 ? -4.965 24.789 -9.129 1.00 93.50 225 PHE A C 1
ATOM 1731 O O . PHE A 1 225 ? -5.436 24.130 -10.057 1.00 93.50 225 PHE A O 1
ATOM 1738 N N . LYS A 1 226 ? -5.492 24.764 -7.903 1.00 95.00 226 LYS A N 1
ATOM 1739 C CA . LYS A 1 226 ? -6.679 23.970 -7.573 1.00 95.00 226 LYS A CA 1
ATOM 1740 C C . LYS A 1 226 ? -7.926 24.512 -8.260 1.00 95.00 226 LYS A C 1
ATOM 1742 O O . LYS A 1 226 ? -8.687 23.729 -8.824 1.00 95.00 226 LYS A O 1
ATOM 1747 N N . ASP A 1 227 ? -8.116 25.828 -8.267 1.00 95.56 227 ASP A N 1
ATOM 1748 C CA . ASP A 1 227 ? -9.280 26.483 -8.868 1.00 95.56 227 ASP A CA 1
ATOM 1749 C C . ASP A 1 227 ? -9.387 26.209 -10.371 1.00 95.56 227 ASP A C 1
ATOM 1751 O O . ASP A 1 227 ? -10.486 25.992 -10.881 1.00 95.56 227 ASP A O 1
ATOM 1755 N N . ARG A 1 228 ? -8.254 26.136 -11.076 1.00 94.94 228 ARG A N 1
ATOM 1756 C CA . ARG A 1 228 ? -8.208 25.793 -12.502 1.00 94.94 228 ARG A CA 1
ATOM 1757 C C . ARG A 1 228 ? -8.671 24.364 -12.796 1.00 94.94 228 ARG A C 1
ATOM 1759 O O . ARG A 1 228 ? -9.283 24.122 -13.835 1.00 94.94 228 ARG A O 1
ATOM 1766 N N . ILE A 1 229 ? -8.392 23.419 -11.900 1.00 96.50 229 ILE A N 1
ATOM 1767 C CA . ILE A 1 229 ? -8.648 21.983 -12.112 1.00 96.50 229 ILE A CA 1
ATOM 1768 C C . ILE A 1 229 ? -10.004 21.558 -11.530 1.00 96.50 229 ILE A C 1
ATOM 1770 O O . ILE A 1 229 ? -10.660 20.662 -12.067 1.00 96.50 229 ILE A O 1
ATOM 1774 N N . ARG A 1 230 ? -10.490 22.234 -10.482 1.00 95.88 230 ARG A N 1
ATOM 1775 C CA . ARG A 1 230 ? -11.761 21.924 -9.804 1.00 95.88 230 ARG A CA 1
ATOM 1776 C C . ARG A 1 230 ? -12.976 21.792 -10.744 1.00 95.88 230 ARG A C 1
ATOM 1778 O O . ARG A 1 230 ? -13.800 20.912 -10.489 1.00 95.88 230 ARG A O 1
ATOM 1785 N N . PRO A 1 231 ? -13.122 22.566 -11.842 1.00 97.25 231 PRO A N 1
ATOM 1786 C CA . PRO A 1 231 ? -14.192 22.350 -12.814 1.00 97.25 231 PRO A CA 1
ATOM 1787 C C . PRO A 1 231 ? -14.179 20.955 -13.455 1.00 97.25 231 PRO A C 1
ATOM 1789 O O . PRO A 1 231 ? -15.246 20.373 -13.642 1.00 97.25 231 PRO A O 1
ATOM 1792 N N . GLN A 1 232 ? -13.000 20.386 -13.739 1.00 96.75 232 GLN A N 1
ATOM 1793 C CA . GLN A 1 232 ? -12.894 19.026 -14.282 1.00 96.75 232 GLN A CA 1
ATOM 1794 C C . GLN A 1 232 ? -13.327 17.985 -13.249 1.00 96.75 232 GLN A C 1
ATOM 1796 O O . GLN A 1 232 ? -14.131 17.112 -13.572 1.00 96.75 232 GLN A O 1
ATOM 1801 N N . LEU A 1 233 ? -12.876 18.124 -11.996 1.00 95.81 233 LEU A N 1
ATOM 1802 C CA . LEU A 1 233 ? -13.326 17.267 -10.896 1.00 95.81 233 LEU A CA 1
ATOM 1803 C C . LEU A 1 233 ? -14.851 17.306 -10.749 1.00 95.81 233 LEU A C 1
ATOM 1805 O O . LEU A 1 233 ? -15.496 16.263 -10.687 1.00 95.81 233 LEU A O 1
ATOM 1809 N N . ARG A 1 234 ? -15.444 18.504 -10.765 1.00 95.25 234 ARG A N 1
ATOM 1810 C CA . ARG A 1 234 ? -16.902 18.668 -10.695 1.00 95.25 234 ARG A CA 1
ATOM 1811 C C . ARG A 1 234 ? -17.624 17.986 -11.854 1.00 95.25 234 ARG A C 1
ATOM 1813 O O . ARG A 1 234 ? -18.653 17.359 -11.623 1.00 95.25 234 ARG A O 1
ATOM 1820 N N . SER A 1 235 ? -17.101 18.100 -13.075 1.00 96.50 235 SER A N 1
ATOM 1821 C CA . SER A 1 235 ? -17.683 17.445 -14.250 1.00 96.50 235 SER A CA 1
ATOM 1822 C C . SER A 1 235 ? -17.657 15.923 -14.115 1.00 96.50 235 SER A C 1
ATOM 1824 O O . SER A 1 235 ? -18.677 15.279 -14.338 1.00 96.50 235 SER A O 1
ATOM 1826 N N . GLN A 1 236 ? -16.525 15.351 -13.695 1.00 94.81 236 GLN A N 1
ATOM 1827 C CA . GLN A 1 236 ? -16.397 13.903 -13.517 1.00 94.81 236 GLN A CA 1
ATOM 1828 C C . GLN A 1 236 ? -17.290 13.370 -12.393 1.00 94.81 236 GLN A C 1
ATOM 1830 O O . GLN A 1 236 ? -17.917 12.326 -12.548 1.00 94.81 236 GLN A O 1
ATOM 1835 N N . LEU A 1 237 ? -17.404 14.095 -11.275 1.00 94.88 237 LEU A N 1
ATOM 1836 C CA . LEU A 1 237 ? -18.320 13.723 -10.192 1.00 94.88 237 LEU A CA 1
ATOM 1837 C C . LEU A 1 237 ? -19.783 13.779 -10.649 1.00 94.88 237 LEU A C 1
ATOM 1839 O O . LEU A 1 237 ? -20.562 12.888 -10.313 1.00 94.88 237 LEU A O 1
ATOM 1843 N N . ALA A 1 238 ? -20.156 14.789 -11.441 1.00 94.88 238 ALA A N 1
ATOM 1844 C CA . ALA A 1 238 ? -21.501 14.904 -11.995 1.00 94.88 238 ALA A CA 1
ATOM 1845 C C . ALA A 1 238 ? -21.825 13.749 -12.953 1.00 94.88 238 ALA A C 1
ATOM 1847 O O . ALA A 1 238 ? -22.910 13.175 -12.872 1.00 94.88 238 ALA A O 1
ATOM 1848 N N . GLU A 1 239 ? -20.881 13.375 -13.816 1.00 95.50 239 GLU A N 1
ATOM 1849 C CA . GLU A 1 239 ? -21.022 12.238 -14.725 1.00 95.50 239 GLU A CA 1
ATOM 1850 C C . GLU A 1 239 ? -21.132 10.915 -13.957 1.00 95.50 239 GLU A C 1
ATOM 1852 O O . GLU A 1 239 ? -22.074 10.152 -14.174 1.00 95.50 239 GLU A O 1
ATOM 1857 N N . ALA A 1 240 ? -20.249 10.684 -12.981 1.00 93.50 240 ALA A N 1
ATOM 1858 C CA . ALA A 1 240 ? -20.288 9.497 -12.131 1.00 93.50 240 ALA A CA 1
ATOM 1859 C C . ALA A 1 240 ? -21.607 9.377 -11.356 1.00 93.50 240 ALA A C 1
ATOM 1861 O O . ALA A 1 240 ? -22.152 8.279 -11.227 1.00 93.50 240 ALA A O 1
ATOM 1862 N N . LYS A 1 241 ? -22.146 10.506 -10.879 1.00 92.50 241 LYS A N 1
ATOM 1863 C CA . LYS A 1 241 ? -23.449 10.575 -10.212 1.00 92.50 241 LYS A CA 1
ATOM 1864 C C . LYS A 1 241 ? -24.596 10.272 -11.174 1.00 92.50 241 LYS A C 1
ATOM 1866 O O . LYS A 1 241 ? -25.455 9.462 -10.842 1.00 92.50 241 LYS A O 1
ATOM 1871 N N . ALA A 1 242 ? -24.610 10.893 -12.353 1.00 94.19 242 ALA A N 1
ATOM 1872 C CA . ALA A 1 242 ? -25.667 10.712 -13.347 1.00 94.19 242 ALA A CA 1
ATOM 1873 C C . ALA A 1 242 ? -25.726 9.273 -13.881 1.00 94.19 242 ALA A C 1
ATOM 1875 O O . ALA A 1 242 ? -26.810 8.726 -14.065 1.00 94.19 242 ALA A O 1
ATOM 1876 N N . ALA A 1 243 ? -24.564 8.652 -14.083 1.00 95.06 243 ALA A N 1
ATOM 1877 C CA . ALA A 1 243 ? -24.450 7.273 -14.543 1.00 95.06 243 ALA A CA 1
ATOM 1878 C C . ALA A 1 243 ? -24.536 6.232 -13.408 1.00 95.06 243 ALA A C 1
ATOM 1880 O O . ALA A 1 243 ? -24.521 5.034 -13.681 1.00 95.06 243 ALA A O 1
ATOM 1881 N N . GLY A 1 244 ? -24.627 6.656 -12.141 1.00 91.81 244 GLY A N 1
ATOM 1882 C CA . GLY A 1 244 ? -24.700 5.747 -10.993 1.00 91.81 244 GLY A CA 1
ATOM 1883 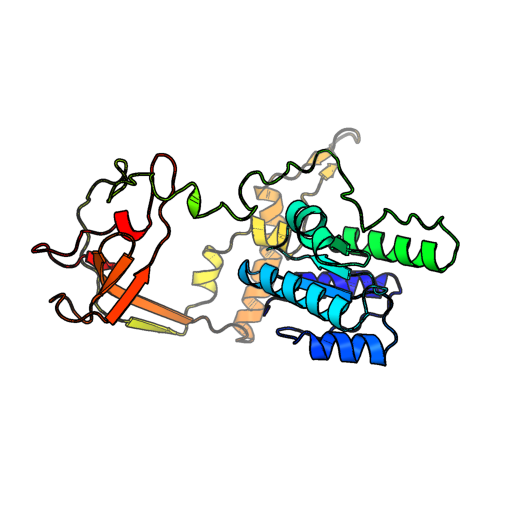C C . GLY A 1 244 ? -23.459 4.863 -10.821 1.00 91.81 244 GLY A C 1
ATOM 1884 O O . GLY A 1 244 ? -23.575 3.747 -10.316 1.00 91.81 244 GLY A O 1
ATOM 1885 N N . LEU A 1 245 ? -22.284 5.346 -11.249 1.00 92.50 245 LEU A N 1
ATOM 1886 C CA . LEU A 1 245 ? -21.030 4.576 -11.271 1.00 92.50 245 LEU A CA 1
ATOM 1887 C C . LEU A 1 245 ? -20.487 4.279 -9.872 1.00 92.50 245 LEU A C 1
ATOM 1889 O O . LEU A 1 245 ? -19.776 3.296 -9.674 1.00 92.50 245 LEU A O 1
ATOM 1893 N N . LEU A 1 246 ? -20.794 5.146 -8.909 1.00 90.31 246 LEU A N 1
ATOM 1894 C CA . LEU A 1 246 ? -20.307 5.053 -7.540 1.00 90.31 246 LEU A CA 1
ATOM 1895 C C . LEU A 1 246 ? -21.498 4.950 -6.590 1.00 90.31 246 LEU A C 1
ATOM 1897 O O . LEU A 1 246 ? -22.379 5.808 -6.589 1.00 90.31 246 LEU A O 1
ATOM 1901 N N . GLN A 1 247 ? -21.497 3.909 -5.758 1.00 91.19 247 GLN A N 1
ATOM 1902 C CA . GLN A 1 247 ? -22.510 3.667 -4.728 1.00 91.19 247 GLN A CA 1
ATOM 1903 C C . GLN A 1 247 ? -21.816 3.524 -3.372 1.00 91.19 247 GLN A C 1
ATOM 1905 O O . GLN A 1 247 ? -21.570 2.405 -2.916 1.00 91.19 247 GLN A O 1
ATOM 1910 N N . PRO A 1 248 ? -21.428 4.642 -2.741 1.00 93.56 248 PRO A N 1
ATOM 1911 C CA . PRO A 1 248 ? -20.661 4.587 -1.512 1.00 93.56 248 PRO A CA 1
ATOM 1912 C C . PRO A 1 248 ? -21.493 4.009 -0.360 1.00 93.56 248 PRO A C 1
ATOM 1914 O O . PRO A 1 248 ? -22.683 4.305 -0.193 1.00 93.56 248 PRO A O 1
ATOM 1917 N N . ALA A 1 249 ? -20.839 3.179 0.445 1.00 94.56 249 ALA A N 1
ATOM 1918 C CA . ALA A 1 249 ? -21.401 2.560 1.632 1.00 94.56 249 ALA A CA 1
ATOM 1919 C C . ALA A 1 249 ? -20.307 2.391 2.690 1.00 94.56 249 ALA A C 1
ATOM 1921 O O . ALA A 1 249 ? -19.133 2.227 2.355 1.00 94.56 249 ALA A O 1
ATOM 1922 N N . VAL A 1 250 ? -20.701 2.408 3.961 1.00 95.88 250 VAL A N 1
ATOM 1923 C CA . VAL A 1 250 ? -19.801 2.192 5.096 1.00 95.88 250 VAL A CA 1
ATOM 1924 C C . VAL A 1 250 ? -20.458 1.274 6.118 1.00 95.88 250 VAL A C 1
ATOM 1926 O O . VAL A 1 250 ? -21.674 1.302 6.319 1.00 95.88 250 VAL A O 1
ATOM 1929 N N . VAL A 1 251 ? -19.635 0.454 6.764 1.00 95.69 251 VAL A N 1
ATOM 1930 C CA . VAL A 1 251 ? -19.990 -0.258 7.990 1.00 95.69 251 VAL A CA 1
ATOM 1931 C C . VAL A 1 251 ? -19.126 0.327 9.091 1.00 95.69 251 VAL A C 1
ATOM 1933 O O . VAL A 1 251 ? -17.907 0.381 8.945 1.00 95.69 251 VAL A O 1
ATOM 1936 N N . TYR A 1 252 ? -19.756 0.791 10.160 1.00 95.69 252 TYR A N 1
ATOM 1937 C CA . TYR A 1 252 ? -19.070 1.351 11.317 1.00 95.69 252 TYR A CA 1
ATOM 1938 C C . TYR A 1 252 ? -19.763 0.887 12.589 1.00 95.69 252 TYR A C 1
ATOM 1940 O O . TYR A 1 252 ? -20.882 0.378 12.543 1.00 95.69 252 TYR A O 1
ATOM 1948 N N . GLY A 1 253 ? -19.100 1.019 13.724 1.00 94.06 253 GLY A N 1
ATOM 1949 C CA . GLY A 1 253 ? -19.667 0.596 14.986 1.00 94.06 253 GLY A CA 1
ATOM 1950 C C . GLY A 1 253 ? -18.876 1.121 16.158 1.00 94.06 253 GLY A C 1
ATOM 1951 O O . GLY A 1 253 ? -17.763 1.604 15.974 1.00 94.06 253 GLY A O 1
ATOM 1952 N N . TYR A 1 254 ? -19.487 1.000 17.327 1.00 94.81 254 TYR A N 1
ATOM 1953 C CA . TYR A 1 254 ? -18.883 1.322 18.607 1.00 94.81 254 TYR A CA 1
ATOM 1954 C C . TYR A 1 254 ? -18.979 0.090 19.489 1.00 94.81 254 TYR A C 1
ATOM 1956 O O . TYR A 1 254 ? -20.043 -0.541 19.559 1.00 94.81 254 TYR A O 1
ATOM 1964 N N . PHE A 1 255 ? -17.883 -0.272 20.144 1.00 93.31 255 PHE A N 1
ATOM 1965 C CA . PHE A 1 255 ? -17.823 -1.489 20.940 1.00 93.31 255 PHE A CA 1
ATOM 1966 C C . PHE A 1 255 ? -17.189 -1.248 22.305 1.00 93.31 255 PHE A C 1
ATOM 1968 O O . PHE A 1 255 ? -16.255 -0.452 22.405 1.00 93.31 255 PHE A O 1
ATOM 1975 N N . PRO A 1 256 ? -17.671 -1.936 23.353 1.00 93.44 256 PRO A N 1
ATOM 1976 C CA . PRO A 1 256 ? -17.035 -1.871 24.653 1.00 93.44 256 PRO A CA 1
ATOM 1977 C C . PRO A 1 256 ? -15.637 -2.489 24.557 1.00 93.44 256 PRO A C 1
ATOM 1979 O O . PRO A 1 256 ? -15.492 -3.593 24.028 1.00 93.44 256 PRO A O 1
ATOM 1982 N N . ALA A 1 257 ? -14.611 -1.797 25.045 1.00 93.88 257 ALA A N 1
ATOM 1983 C CA . ALA A 1 257 ? -13.228 -2.235 24.933 1.00 93.88 257 ALA A CA 1
ATOM 1984 C C . ALA A 1 257 ? -12.366 -1.841 26.137 1.00 93.88 257 ALA A C 1
ATOM 1986 O O . ALA A 1 257 ? -12.622 -0.849 26.817 1.00 93.88 257 ALA A O 1
ATOM 1987 N N . ASN A 1 258 ? -11.318 -2.622 26.388 1.00 93.56 258 ASN A N 1
ATOM 1988 C CA . ASN A 1 258 ? -10.310 -2.360 27.414 1.00 93.56 258 ASN A CA 1
ATOM 1989 C C . ASN A 1 258 ? -8.933 -2.822 26.943 1.00 93.56 258 ASN A C 1
ATOM 1991 O O . ASN A 1 258 ? -8.829 -3.732 26.121 1.00 93.56 258 ASN A O 1
ATOM 1995 N N . LYS A 1 259 ? -7.864 -2.251 27.503 1.00 93.31 259 LYS A N 1
ATOM 1996 C CA . LYS A 1 259 ? -6.523 -2.811 27.321 1.00 93.31 259 LYS A CA 1
ATOM 1997 C C . LYS A 1 259 ? -6.258 -3.969 28.275 1.00 93.31 259 LYS A C 1
ATOM 1999 O O . LYS A 1 259 ? -6.619 -3.911 29.448 1.00 93.31 259 LYS A O 1
ATOM 2004 N N . ASP A 1 260 ? -5.542 -4.966 27.783 1.00 92.69 260 ASP A N 1
ATOM 2005 C CA . ASP A 1 260 ? -4.942 -6.043 28.564 1.00 92.69 260 ASP A CA 1
ATOM 2006 C C . ASP A 1 260 ? -3.491 -6.220 28.092 1.00 92.69 260 ASP A C 1
ATOM 2008 O O . ASP A 1 260 ? -3.236 -6.715 26.989 1.00 92.69 260 ASP A O 1
ATOM 2012 N N . GLY A 1 261 ? -2.545 -5.701 28.880 1.00 92.06 261 GLY A N 1
ATOM 2013 C CA . GLY A 1 261 ? -1.155 -5.515 28.454 1.00 92.06 261 GLY A CA 1
ATOM 2014 C C . GLY A 1 261 ? -1.053 -4.641 27.198 1.00 92.06 261 GLY A C 1
ATOM 2015 O O . GLY A 1 261 ? -1.561 -3.518 27.165 1.00 92.06 261 GLY A O 1
ATOM 2016 N N . ASP A 1 262 ? -0.426 -5.184 26.154 1.00 93.62 262 ASP A N 1
ATOM 2017 C CA . ASP A 1 262 ? -0.253 -4.538 24.844 1.00 93.62 262 ASP A CA 1
ATOM 2018 C C . ASP A 1 262 ? -1.385 -4.863 23.852 1.00 93.62 262 ASP A C 1
ATOM 2020 O O . ASP A 1 262 ? -1.289 -4.575 22.656 1.00 93.62 262 ASP A O 1
ATOM 2024 N N . ALA A 1 263 ? -2.469 -5.482 24.325 1.00 93.94 263 ALA A N 1
ATOM 2025 C CA . ALA A 1 263 ? -3.619 -5.823 23.503 1.00 93.94 263 ALA A CA 1
ATOM 2026 C C . ALA A 1 263 ? -4.839 -4.956 23.827 1.00 93.94 263 ALA A C 1
ATOM 2028 O O . ALA A 1 263 ? -5.074 -4.588 24.975 1.00 93.94 263 ALA A O 1
ATOM 2029 N N . LEU A 1 264 ? -5.648 -4.688 22.805 1.00 94.81 264 LEU A N 1
ATOM 2030 C CA . LEU A 1 264 ? -7.003 -4.167 22.947 1.00 94.81 264 LEU A CA 1
ATOM 2031 C C . LEU A 1 264 ? -7.993 -5.329 22.904 1.00 94.81 264 LEU A C 1
ATOM 2033 O O . LEU A 1 264 ? -8.056 -6.063 21.915 1.00 94.81 264 LEU A O 1
ATOM 2037 N N . VAL A 1 265 ? -8.773 -5.481 23.962 1.00 94.94 265 VAL A N 1
ATOM 2038 C CA . VAL A 1 265 ? -9.859 -6.450 24.077 1.00 94.94 265 VAL A CA 1
ATOM 2039 C C . VAL A 1 265 ? -11.160 -5.744 23.741 1.00 94.94 265 VAL A C 1
ATOM 2041 O O . VAL A 1 265 ? -11.471 -4.715 24.332 1.00 94.94 265 VAL A O 1
ATOM 2044 N N . ILE A 1 266 ? -11.916 -6.296 22.797 1.00 94.44 266 ILE A N 1
ATOM 2045 C CA . ILE A 1 266 ? -13.275 -5.867 22.480 1.00 94.44 266 ILE A CA 1
ATOM 2046 C C . ILE A 1 266 ? -14.243 -6.881 23.074 1.00 94.44 266 ILE A C 1
ATOM 2048 O O . ILE A 1 266 ? -14.132 -8.080 22.806 1.00 94.44 266 ILE A O 1
ATOM 2052 N N . TRP A 1 267 ? -15.222 -6.400 23.828 1.00 94.25 267 TRP A N 1
ATOM 2053 C CA . TRP A 1 267 ? -16.229 -7.211 24.501 1.00 94.25 267 TRP A CA 1
ATOM 2054 C C . TRP A 1 267 ? -17.478 -7.425 23.640 1.00 94.25 267 TRP A C 1
ATOM 2056 O O . TRP A 1 267 ? -17.746 -6.704 22.670 1.00 94.25 267 TRP A O 1
ATOM 2066 N N . THR A 1 268 ? -18.259 -8.449 23.979 1.00 91.81 268 THR A N 1
ATOM 2067 C CA . THR A 1 268 ? -19.546 -8.717 23.323 1.00 91.81 268 THR A CA 1
ATOM 2068 C C . THR A 1 268 ? -20.598 -7.659 23.655 1.00 91.81 268 THR A C 1
ATOM 2070 O O . THR A 1 268 ? -21.378 -7.293 22.765 1.00 91.81 268 THR A O 1
ATOM 2073 N N . ASP A 1 269 ? -20.566 -7.151 24.888 1.00 88.12 269 ASP A N 1
ATOM 2074 C CA . ASP A 1 269 ? -21.436 -6.124 25.451 1.00 88.12 269 ASP A CA 1
ATOM 2075 C C . ASP A 1 269 ? -20.744 -5.333 26.586 1.00 88.12 269 ASP A C 1
ATOM 2077 O O . ASP A 1 269 ? -19.573 -5.546 26.908 1.00 88.12 269 ASP A O 1
ATOM 2081 N N . GLU A 1 270 ? -21.467 -4.372 27.167 1.00 86.25 270 GLU A N 1
ATOM 2082 C CA . GLU A 1 270 ? -20.959 -3.445 28.189 1.00 86.25 270 GLU A CA 1
ATOM 2083 C C . GLU A 1 270 ? -20.611 -4.124 29.522 1.00 86.25 270 GLU A C 1
ATOM 2085 O O . GLU A 1 270 ? -19.965 -3.508 30.367 1.00 86.25 270 GLU A O 1
ATOM 2090 N N . THR A 1 271 ? -21.019 -5.382 29.734 1.00 86.06 271 THR A N 1
ATOM 2091 C CA . THR A 1 271 ? -20.701 -6.115 30.968 1.00 86.06 271 THR A CA 1
ATOM 2092 C C . THR A 1 271 ? -19.237 -6.536 31.035 1.00 86.06 271 THR A C 1
ATOM 2094 O O . THR A 1 271 ? -18.767 -6.871 32.121 1.00 86.06 271 THR A O 1
ATOM 2097 N N . ALA A 1 272 ? -18.525 -6.517 29.899 1.00 87.19 272 ALA A N 1
ATOM 2098 C CA . ALA A 1 272 ? -17.119 -6.901 29.790 1.00 87.19 272 ALA A CA 1
ATOM 2099 C C . ALA A 1 272 ? -16.820 -8.308 30.346 1.00 87.19 272 ALA A C 1
ATOM 2101 O O . ALA A 1 272 ? -15.790 -8.544 30.974 1.00 87.19 272 ALA A O 1
ATOM 2102 N N . THR A 1 273 ? -17.749 -9.248 30.143 1.00 87.44 273 THR A N 1
ATOM 2103 C CA . THR A 1 273 ? -17.637 -10.626 30.654 1.00 87.44 273 THR A CA 1
ATOM 2104 C C . THR A 1 273 ? -17.168 -11.632 29.606 1.00 87.44 273 THR A C 1
ATOM 2106 O O . THR A 1 273 ? -16.515 -12.615 29.953 1.00 87.44 273 THR A O 1
ATOM 2109 N N . GLU A 1 274 ? -17.474 -11.392 28.331 1.00 92.06 274 GLU A N 1
ATOM 2110 C CA . GLU A 1 274 ? -17.118 -12.270 27.216 1.00 92.06 274 GLU A CA 1
ATOM 2111 C C . GLU A 1 274 ? -16.358 -11.482 26.141 1.00 92.06 274 GLU A C 1
ATOM 2113 O O . GLU A 1 274 ? -16.828 -10.458 25.632 1.00 92.06 274 GLU A O 1
ATOM 2118 N N . GLU A 1 275 ? -15.156 -11.953 25.797 1.00 94.00 275 GLU A N 1
ATOM 2119 C CA . GLU A 1 275 ? -14.340 -11.361 24.736 1.00 94.00 275 GLU A CA 1
ATOM 2120 C C . GLU A 1 275 ? -14.950 -11.669 23.365 1.00 94.00 275 GLU A C 1
ATOM 2122 O O . GLU A 1 275 ? -15.160 -12.825 23.001 1.00 94.00 275 GLU A O 1
ATOM 2127 N N . ARG A 1 276 ? -15.181 -10.630 22.559 1.00 93.62 276 ARG A N 1
ATOM 2128 C CA . ARG A 1 276 ? -15.542 -10.776 21.144 1.00 93.62 276 ARG A CA 1
ATOM 2129 C C . ARG A 1 276 ? -14.302 -10.969 20.278 1.00 93.62 276 ARG A C 1
ATOM 2131 O O . ARG A 1 276 ? -14.301 -11.820 19.392 1.00 93.62 276 ARG A O 1
ATOM 2138 N N . VAL A 1 277 ? -13.280 -10.136 20.474 1.00 94.50 277 VAL A N 1
ATOM 2139 C CA . VAL A 1 277 ? -12.025 -10.179 19.708 1.00 94.50 277 VAL A CA 1
ATOM 2140 C C . VAL A 1 277 ? -10.918 -9.442 20.456 1.00 94.50 277 VAL A C 1
ATOM 2142 O O . VAL A 1 277 ? -11.182 -8.504 21.204 1.00 94.50 277 VAL A O 1
ATOM 2145 N N . ARG A 1 278 ? -9.668 -9.841 20.217 1.00 94.06 278 ARG A N 1
ATOM 2146 C CA . ARG A 1 278 ? -8.474 -9.241 20.810 1.00 94.06 278 ARG A CA 1
ATOM 2147 C C . ARG A 1 278 ? -7.483 -8.827 19.726 1.00 94.06 278 ARG A C 1
ATOM 2149 O O . ARG A 1 278 ? -7.160 -9.624 18.845 1.00 94.06 278 ARG A O 1
ATOM 2156 N N . PHE A 1 279 ? -6.976 -7.601 19.815 1.00 92.06 279 PHE A N 1
ATOM 2157 C CA . PHE A 1 279 ? -5.992 -7.033 18.894 1.00 92.06 279 PHE A CA 1
ATOM 2158 C C . PHE A 1 279 ? -4.668 -6.774 19.617 1.00 92.06 279 PHE A C 1
ATOM 2160 O O . PHE A 1 279 ? -4.611 -5.857 20.434 1.00 92.06 279 PHE A O 1
ATOM 2167 N N . PRO A 1 280 ? -3.602 -7.544 19.341 1.00 91.25 280 PRO A N 1
ATOM 2168 C CA . PRO A 1 280 ? -2.277 -7.240 19.869 1.00 91.25 280 PRO A CA 1
ATOM 2169 C C . PRO A 1 280 ? -1.647 -6.070 19.103 1.00 91.25 280 PRO A C 1
ATOM 2171 O O . PRO A 1 280 ? -1.717 -6.018 17.872 1.00 91.25 280 PRO A O 1
ATOM 2174 N N . PHE A 1 281 ? -0.983 -5.164 19.820 1.00 90.00 281 PHE A N 1
ATOM 2175 C CA . PHE A 1 281 ? -0.239 -4.050 19.239 1.00 90.00 281 PHE A CA 1
ATOM 2176 C C . PHE A 1 281 ? 1.232 -4.080 19.672 1.00 90.00 281 PHE A C 1
ATOM 2178 O O . PHE A 1 281 ? 1.537 -4.489 20.787 1.00 90.00 281 PHE A O 1
ATOM 2185 N N . PRO A 1 282 ? 2.170 -3.657 18.808 1.00 89.06 282 PRO A N 1
ATOM 2186 C CA . PRO A 1 282 ? 3.568 -3.542 19.198 1.00 89.06 282 PRO A CA 1
ATOM 2187 C C . PRO A 1 282 ? 3.788 -2.316 20.093 1.00 89.06 282 PRO A C 1
ATOM 2189 O O . PRO A 1 282 ? 3.247 -1.239 19.829 1.00 89.06 282 PRO A O 1
ATOM 2192 N N . ARG A 1 283 ? 4.653 -2.467 21.099 1.00 91.00 283 ARG A N 1
ATOM 2193 C CA . ARG A 1 283 ? 5.154 -1.376 21.941 1.00 91.00 283 ARG A CA 1
ATOM 2194 C C . ARG A 1 283 ? 6.466 -0.819 21.388 1.00 91.00 283 ARG A C 1
ATOM 2196 O O . ARG A 1 283 ? 7.357 -1.572 20.990 1.00 91.00 283 ARG A O 1
ATOM 2203 N N . GLN A 1 284 ? 6.602 0.506 21.358 1.00 90.00 284 GLN A N 1
ATOM 2204 C CA . GLN A 1 284 ? 7.889 1.142 21.059 1.00 90.00 284 GLN A CA 1
ATOM 2205 C C . GLN A 1 284 ? 8.929 0.753 22.119 1.00 90.00 284 GLN A C 1
ATOM 2207 O O . GLN A 1 284 ? 8.629 0.732 23.307 1.00 90.00 284 GLN A O 1
ATOM 2212 N N . ARG A 1 285 ? 10.166 0.476 21.695 1.00 86.50 285 ARG A N 1
ATOM 2213 C CA . ARG A 1 285 ? 11.260 0.067 22.599 1.00 86.50 285 ARG A CA 1
ATOM 2214 C C . ARG A 1 285 ? 12.073 1.227 23.169 1.00 86.50 285 ARG A C 1
ATOM 2216 O O . ARG A 1 285 ? 12.941 1.013 24.002 1.00 86.50 285 ARG A O 1
ATOM 2223 N N . GLU A 1 286 ? 11.813 2.433 22.690 1.00 87.56 286 GLU A N 1
ATOM 2224 C CA . GLU A 1 286 ? 12.446 3.669 23.138 1.00 87.56 286 GLU A CA 1
ATOM 2225 C C . GLU A 1 286 ? 11.361 4.600 23.665 1.00 87.56 286 GLU A C 1
ATOM 2227 O O . GLU A 1 286 ? 10.203 4.503 23.243 1.00 87.56 286 GLU A O 1
ATOM 2232 N N . ALA A 1 287 ? 11.737 5.513 24.562 1.00 86.56 287 ALA A N 1
ATOM 2233 C CA . ALA A 1 287 ? 10.824 6.533 25.055 1.00 86.56 287 ALA A CA 1
ATOM 2234 C C . ALA A 1 287 ? 10.182 7.287 23.867 1.00 86.56 287 ALA A C 1
ATOM 2236 O O . ALA A 1 287 ? 10.900 7.675 22.942 1.00 86.56 287 ALA A O 1
ATOM 2237 N N . PRO A 1 288 ? 8.851 7.482 23.865 1.00 91.56 288 PRO A N 1
ATOM 2238 C CA . PRO A 1 288 ? 7.961 7.357 25.019 1.00 91.56 288 PRO A CA 1
ATOM 2239 C C . PRO A 1 288 ? 7.300 5.976 25.214 1.00 91.56 288 PRO A C 1
ATOM 2241 O O . PRO A 1 288 ? 6.376 5.863 26.011 1.00 91.56 288 PRO A O 1
ATOM 2244 N N . PHE A 1 289 ? 7.768 4.913 24.553 1.00 93.06 289 PHE A N 1
ATOM 2245 C CA . PHE A 1 289 ? 7.269 3.534 24.700 1.00 93.06 289 PHE A CA 1
ATOM 2246 C C . PHE A 1 289 ? 5.785 3.359 24.337 1.00 93.06 289 PHE A C 1
ATOM 2248 O O . PHE A 1 289 ? 5.076 2.582 24.976 1.00 93.06 289 PHE A O 1
ATOM 2255 N N . LEU A 1 290 ? 5.290 4.091 23.334 1.00 92.56 290 LEU A N 1
ATOM 2256 C CA . LEU A 1 290 ? 3.872 4.073 22.970 1.00 92.56 290 LEU A CA 1
ATOM 2257 C C . LEU A 1 290 ? 3.419 2.695 22.477 1.00 92.56 290 LEU A C 1
ATOM 2259 O O . LEU A 1 290 ? 4.096 2.045 21.676 1.00 92.56 290 LEU A O 1
ATOM 2263 N N . CYS A 1 291 ? 2.222 2.310 22.912 1.00 93.75 291 CYS A N 1
ATOM 2264 C CA . CYS A 1 291 ? 1.426 1.216 22.373 1.00 93.75 291 CYS A CA 1
ATOM 2265 C C . CYS A 1 291 ? -0.001 1.726 22.128 1.00 93.75 291 CYS A C 1
ATOM 2267 O O . CYS A 1 291 ? -0.527 2.493 22.930 1.00 93.75 291 CYS A O 1
ATOM 2269 N N . VAL A 1 292 ? -0.659 1.303 21.042 1.00 94.69 292 VAL A N 1
ATOM 2270 C CA . VAL A 1 292 ? -2.045 1.729 20.739 1.00 94.69 292 VAL A CA 1
ATOM 2271 C C . VAL A 1 292 ? -3.010 1.347 21.867 1.00 94.69 292 VAL A C 1
ATOM 2273 O O . VAL A 1 292 ? -3.921 2.109 22.178 1.00 94.69 292 VAL A O 1
ATOM 2276 N N . ALA A 1 293 ? -2.779 0.208 22.525 1.00 94.50 293 ALA A N 1
ATOM 2277 C CA . ALA A 1 293 ? -3.582 -0.223 23.663 1.00 94.50 293 ALA A CA 1
ATOM 2278 C C . ALA A 1 293 ? -3.504 0.757 24.852 1.00 94.50 293 ALA A C 1
ATOM 2280 O O . ALA A 1 293 ? -4.437 0.821 25.640 1.00 94.50 293 ALA A O 1
ATOM 2281 N N . ASP A 1 294 ? -2.444 1.567 24.982 1.00 94.31 294 ASP A N 1
ATOM 2282 C CA . ASP A 1 294 ? -2.278 2.495 26.112 1.00 94.31 294 ASP A CA 1
ATOM 2283 C C . ASP A 1 294 ? -3.334 3.601 26.163 1.00 94.31 294 ASP A C 1
ATOM 2285 O O . ASP A 1 294 ? -3.567 4.162 27.237 1.00 94.31 294 ASP A O 1
ATOM 2289 N N . PHE A 1 295 ? -3.978 3.897 25.032 1.00 92.88 295 PHE A N 1
ATOM 2290 C CA . PHE A 1 295 ? -5.067 4.870 24.935 1.00 92.88 295 PHE A CA 1
ATOM 2291 C C . PHE A 1 295 ? -6.409 4.335 25.440 1.00 92.88 295 PHE A C 1
ATOM 2293 O O . PHE A 1 295 ? -7.390 5.071 25.395 1.00 92.88 295 PHE A O 1
ATOM 2300 N N . PHE A 1 296 ? -6.439 3.092 25.930 1.00 92.00 296 PHE A N 1
ATOM 2301 C CA . PHE A 1 296 ? -7.620 2.476 26.512 1.00 92.00 296 PHE A CA 1
ATOM 2302 C C . PHE A 1 296 ? -7.415 2.156 27.999 1.00 92.00 296 PHE A C 1
ATOM 2304 O O . PHE A 1 296 ? -6.302 1.854 28.441 1.00 92.00 296 PHE A O 1
ATOM 2311 N N . ARG A 1 297 ? -8.493 2.182 28.788 1.00 90.12 297 ARG A N 1
ATOM 2312 C CA . ARG A 1 297 ? -8.491 1.788 30.206 1.00 90.12 297 ARG A CA 1
ATOM 2313 C C . ARG A 1 297 ? -8.193 0.301 30.365 1.00 90.12 297 ARG A C 1
ATOM 2315 O O . ARG A 1 297 ? -8.718 -0.511 29.595 1.00 90.12 297 ARG A O 1
ATOM 2322 N N . PRO A 1 298 ? -7.424 -0.082 31.398 1.00 89.69 298 PRO A N 1
ATOM 2323 C CA . PRO A 1 298 ? -7.139 -1.481 31.684 1.00 89.69 298 PRO A CA 1
ATOM 2324 C C . PRO A 1 298 ? -8.402 -2.262 32.054 1.00 89.69 298 PRO A C 1
ATOM 2326 O O . PRO A 1 298 ? -9.348 -1.696 32.611 1.00 89.69 298 PRO A O 1
ATOM 2329 N N . VAL A 1 299 ? -8.394 -3.571 31.780 1.00 84.81 299 VAL A N 1
ATOM 2330 C CA . VAL A 1 299 ? -9.405 -4.502 32.304 1.00 84.81 299 VAL A CA 1
ATOM 2331 C C . VAL A 1 299 ? -9.449 -4.378 33.829 1.00 84.81 299 VAL A C 1
ATOM 2333 O O . VAL A 1 299 ? -8.422 -4.455 34.503 1.00 84.81 299 VAL A O 1
ATOM 2336 N N . GLY A 1 300 ? -10.638 -4.166 34.388 1.00 73.94 300 GLY A N 1
ATOM 2337 C CA . GLY A 1 300 ? -10.795 -3.933 35.818 1.00 73.94 300 GLY A CA 1
ATOM 2338 C C . GLY A 1 300 ? -12.219 -3.525 36.200 1.00 73.94 300 GLY A C 1
ATOM 2339 O O . GLY A 1 300 ? -13.135 -3.669 35.398 1.00 73.94 300 GLY A O 1
ATOM 2340 N N . PRO A 1 301 ? -12.429 -3.007 37.422 1.00 57.81 301 PRO A N 1
ATOM 2341 C CA . PRO A 1 301 ? -13.756 -2.622 37.916 1.00 57.81 301 PRO A CA 1
ATOM 2342 C C . PRO A 1 301 ? -14.335 -1.375 37.226 1.00 57.81 301 PRO A C 1
ATOM 2344 O O . PRO A 1 301 ? -15.487 -1.013 37.461 1.00 57.81 301 PRO A O 1
ATOM 2347 N N . THR A 1 302 ? -13.532 -0.683 36.420 1.00 59.12 302 THR A N 1
ATOM 2348 C CA . THR A 1 302 ? -13.960 0.450 35.601 1.00 59.12 302 THR A CA 1
ATOM 2349 C C . THR A 1 302 ? -14.799 -0.022 34.411 1.00 59.12 302 THR A C 1
ATOM 2351 O O . THR A 1 302 ? -14.471 -1.053 33.827 1.00 59.12 302 THR A O 1
ATOM 2354 N N . PRO A 1 303 ? -15.839 0.732 34.006 1.00 61.59 303 PRO A N 1
ATOM 2355 C CA . PRO A 1 303 ? -16.634 0.393 32.830 1.00 61.59 303 PRO A CA 1
ATOM 2356 C C . PRO A 1 303 ? -15.756 0.255 31.584 1.00 61.59 303 PRO A C 1
ATOM 2358 O O . PRO A 1 303 ? -14.769 0.986 31.441 1.00 61.59 303 PRO A O 1
ATOM 2361 N N . ALA A 1 304 ? -16.140 -0.651 30.686 1.00 62.19 304 ALA A N 1
ATOM 2362 C CA . ALA A 1 304 ? -15.528 -0.759 29.371 1.00 62.19 304 ALA A CA 1
ATOM 2363 C C . ALA A 1 304 ? -15.618 0.577 28.616 1.00 62.19 304 ALA A C 1
ATOM 2365 O O . ALA A 1 304 ? -16.621 1.290 28.690 1.00 62.19 304 ALA A O 1
ATOM 2366 N N . GLU A 1 305 ? -14.546 0.930 27.915 1.00 75.81 305 GLU A N 1
ATOM 2367 C CA . GLU A 1 305 ? -14.486 2.135 27.093 1.00 75.81 305 GLU A CA 1
ATOM 2368 C C . GLU A 1 305 ? -15.061 1.889 25.706 1.00 75.81 305 GLU A C 1
ATOM 2370 O O . GLU A 1 305 ? -15.522 0.801 25.398 1.00 75.81 305 GLU A O 1
ATOM 2375 N N . THR A 1 306 ? -15.058 2.909 24.857 1.00 75.12 306 THR A N 1
ATOM 2376 C CA . THR A 1 306 ? -15.568 2.806 23.491 1.00 75.12 306 THR A CA 1
ATOM 2377 C C . THR A 1 306 ? -14.416 2.733 22.499 1.00 75.12 306 THR A C 1
ATOM 2379 O O . THR A 1 306 ? -13.563 3.620 22.500 1.00 75.12 306 THR A O 1
ATOM 2382 N N . VAL A 1 307 ? -14.427 1.717 21.631 1.00 77.31 307 VAL A N 1
ATOM 2383 C CA . VAL A 1 307 ? -13.640 1.659 20.386 1.00 77.31 307 VAL A CA 1
ATOM 2384 C C . VAL A 1 307 ? -14.537 1.794 19.166 1.00 77.31 307 VAL A C 1
ATOM 2386 O O . VAL A 1 307 ? -15.656 1.228 19.201 1.00 77.31 307 VAL A O 1
#

Secondary structure (DSSP, 8-state):
----HHHHHHHHHHHHTT-------SS--HHHHHHHHHHHT-S-EEEE--SHHHHHHHHHHHHHHHHTT-TTS-EEEESTT--HHIIIIIGGGT-SS-EEEESSHHHHHHHHHHHHHHHTTSS---TTBTTB-S-TTS---TT-S---TTTTTT----SS-TT----PPPPPSSSEEEEEE---HHHHHTT--HHIIIIIIS-----EEPPTTSS-PEEPPHHHHHHHHHHHHHHHHHHHHHTT----EEEEEE-EEEEETTEEEEESSTT--SEEEEEE-PPPSSTT---GGGGSPBSSSSPPEE-